Protein AF-A0A7X9PGC9-F1 (afdb_monomer_lite)

Radius of gyration: 24.66 Å; chains: 1; bounding box: 77×84×69 Å

Foldseek 3Di:
DPVVVVVVVVVVVVVVVVVVVVPPDPPQDFWDWPDKDFAFEAQTKIKTFTFSLADDPPQFFQDWFFCQVFDAPFADDPVPHWQWLVNDPRAAWGWHQPDGPFDRTWTKFKDAQPDPRRQRRWTKGWDDFAQKKKKKWKKAKEKDPDDPKKFWAKKWDQPPSDPDAALMWTDMPQAIWAHQRPDTDLDAPDDPPSHDDDPVLNRYVHIWMWMWMWGADVVQQWQATKIWIDGHLDIDIDGSHHSHHPPDDTTTTMMMHRSHMDPCPPPNRIMMMMIIGGITMHSFLWFKKKFQDFFPNPGHDIDTWTWNGDDRGMTMTTHRDSVPDAQHWIFMWTQHRVRRIDRGTDIDGHNDRPPDCPPDPDDDDDPDDD

Secondary structure (DSSP, 8-state):
--SHHHHHHHHHHHHHHHHHHHT----PPP-EEEEEES--STT-EEEEEEE-----SSSS-SEEE--TTS-TTSBPP-SSS--BTT-STT-S-EEESSS-SSSS-EEEEEEETT-TT-TT--BEEEEEEESEEEEEEEEEEEE---SS-EEEEEEEESSSS-SS-TT-EEEETTEEEEE-SS-EE---SSTTT---S-TGGGTBTS-EEEEEEEE--SSTT-TTEEEEEEETTEEEEEEEE-SS-TT----EEEEEEEEEEE--TT-TT-EEEEEEEEEEEESSS-EEEEESSSBGGG--SEEEEEEEEEETTEEEEE---TTSPTT-EEEEEEE-TT--B-SBPEEEETT-------SPPPPPP-----

Sequence (370 aa):
MKIQNINIKIFFCAIAFVMFFCLAEKSEAAPVISNVNGTIVDESSITISGSGFGIKTPAEPILWETFEDGTDGTYLATDPDWPSYLGSANTGGKYSSTSPHSGGLCIYNYVANDFTGTAFATNNYFFEESDQIYYSYMYRHEGTPVGPAVQKNGRINSTGNRYNGDGVVALSDSYVYYDDGDTSFFPSADEGTGRYFSEDNLGSSAWTRHQIYGKYSDPSGDANGFIQVSVGSEEKTFANIVTRAAGYSFRFNNVILGLMFSNLEGYPDTYHHIYIDDVYIDNTRARVEMCEGSLWSNRGACNPQIPSAWSDGSISATVNGSQFTDGSIVYAYVIDSSGVVNSSGFPIVFGNSGEEDTTPPASPSGLNIS

Structure (mmCIF, N/CA/C/O backbone):
data_AF-A0A7X9PGC9-F1
#
_entry.id   AF-A0A7X9PGC9-F1
#
loop_
_atom_site.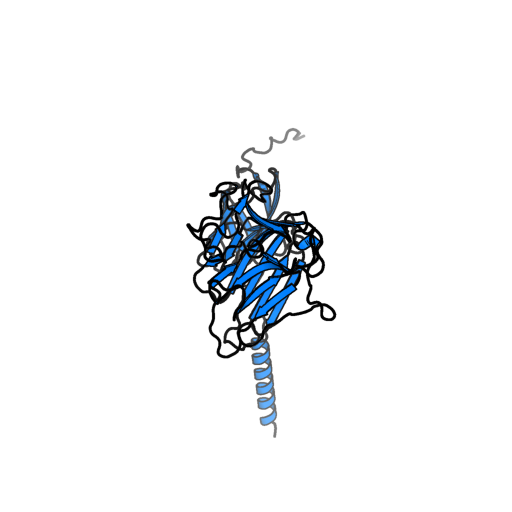group_PDB
_atom_site.id
_atom_site.type_symbol
_atom_site.label_atom_id
_atom_site.label_alt_id
_atom_site.label_comp_id
_atom_site.label_asym_id
_atom_site.label_entity_id
_atom_site.label_seq_id
_atom_site.pdbx_PDB_ins_code
_atom_site.Cartn_x
_atom_site.Cartn_y
_atom_site.Cartn_z
_atom_site.occupancy
_atom_site.B_iso_or_equiv
_atom_site.auth_seq_id
_atom_site.auth_comp_id
_atom_site.auth_asym_id
_atom_site.auth_atom_id
_atom_site.pdbx_PDB_model_num
ATOM 1 N N . MET A 1 1 ? -31.727 -60.647 1.354 1.00 50.59 1 MET A N 1
ATOM 2 C CA . MET A 1 1 ? -31.354 -59.574 0.401 1.00 50.59 1 MET A CA 1
ATOM 3 C C . MET A 1 1 ? -31.968 -58.208 0.783 1.00 50.59 1 MET A C 1
ATOM 5 O O . MET A 1 1 ? -32.529 -57.529 -0.060 1.00 50.59 1 MET A O 1
ATOM 9 N N . LYS A 1 2 ? -31.890 -57.783 2.058 1.00 48.81 2 LYS A N 1
ATOM 10 C CA . LYS A 1 2 ? -32.352 -56.444 2.511 1.00 48.81 2 LYS A CA 1
ATOM 11 C C . LYS A 1 2 ? -31.332 -55.688 3.382 1.00 48.81 2 LYS A C 1
ATOM 13 O O . LYS A 1 2 ? -31.462 -54.484 3.537 1.00 48.81 2 LYS A O 1
ATOM 18 N N . ILE A 1 3 ? -30.301 -56.369 3.893 1.00 48.06 3 ILE A N 1
ATOM 19 C CA . ILE A 1 3 ? -29.324 -55.801 4.841 1.00 48.06 3 ILE A CA 1
ATOM 20 C C . ILE A 1 3 ? -28.183 -55.046 4.119 1.00 48.06 3 ILE A C 1
ATOM 22 O O . ILE A 1 3 ? -27.700 -54.041 4.625 1.00 48.06 3 ILE A O 1
ATOM 26 N N . GLN A 1 4 ? -27.813 -55.435 2.890 1.00 48.62 4 GLN A N 1
ATOM 27 C CA . GLN A 1 4 ? -26.746 -54.763 2.121 1.00 48.62 4 GLN A CA 1
ATOM 28 C C . GLN A 1 4 ? -27.109 -53.346 1.633 1.00 48.62 4 GLN A C 1
ATOM 30 O O . GLN A 1 4 ? -26.236 -52.486 1.569 1.00 48.62 4 GLN A O 1
ATOM 35 N N . ASN A 1 5 ? -28.387 -53.065 1.349 1.00 51.50 5 ASN A N 1
ATOM 36 C CA . ASN A 1 5 ? -28.809 -51.765 0.802 1.00 51.50 5 ASN A CA 1
ATOM 37 C C . ASN A 1 5 ? -28.861 -50.634 1.844 1.00 51.50 5 ASN A C 1
ATOM 39 O O . ASN A 1 5 ? -28.864 -49.465 1.464 1.00 51.50 5 ASN A O 1
ATOM 43 N N . ILE A 1 6 ? -28.908 -50.956 3.141 1.00 52.59 6 ILE A N 1
ATOM 44 C CA . ILE A 1 6 ? -28.897 -49.954 4.220 1.00 52.59 6 ILE A CA 1
ATOM 45 C C . ILE A 1 6 ? -27.469 -49.431 4.446 1.00 52.59 6 ILE A C 1
ATOM 47 O O . ILE A 1 6 ? -27.271 -48.223 4.537 1.00 52.59 6 ILE A O 1
ATOM 51 N N . ASN A 1 7 ? -26.465 -50.313 4.412 1.00 52.12 7 ASN A N 1
ATOM 52 C CA . ASN A 1 7 ? -25.063 -49.939 4.629 1.00 52.12 7 ASN A CA 1
ATOM 53 C C . ASN A 1 7 ? -24.492 -49.058 3.506 1.00 52.12 7 ASN A C 1
ATOM 55 O O . ASN A 1 7 ? -23.725 -48.143 3.784 1.00 52.12 7 ASN A O 1
ATOM 59 N N . ILE A 1 8 ? -24.914 -49.265 2.254 1.00 54.34 8 ILE A N 1
ATOM 60 C CA . ILE A 1 8 ? -24.486 -48.432 1.115 1.00 54.34 8 ILE A CA 1
ATOM 61 C C . ILE A 1 8 ? -25.072 -47.014 1.210 1.00 54.34 8 ILE A C 1
ATOM 63 O O . ILE A 1 8 ? -24.380 -46.044 0.917 1.00 54.34 8 ILE A O 1
ATOM 67 N N . LYS A 1 9 ? -26.320 -46.865 1.677 1.00 48.12 9 LYS A N 1
ATOM 68 C CA . LYS A 1 9 ? -26.946 -45.544 1.864 1.00 48.12 9 LYS A CA 1
ATOM 69 C C . LYS A 1 9 ? -26.317 -44.756 3.016 1.00 48.12 9 LYS A C 1
ATOM 71 O O . LYS A 1 9 ? -26.104 -43.560 2.872 1.00 48.12 9 LYS A O 1
ATOM 76 N N . ILE A 1 10 ? -25.970 -45.425 4.118 1.00 55.94 10 ILE A N 1
ATOM 77 C CA . ILE A 1 10 ? -25.263 -44.801 5.250 1.00 55.94 10 ILE A CA 1
ATOM 78 C C . ILE A 1 10 ? -23.841 -44.385 4.836 1.00 55.94 10 ILE A C 1
ATOM 80 O O . ILE A 1 10 ? -23.404 -43.294 5.187 1.00 55.94 10 ILE A O 1
ATOM 84 N N . PHE A 1 11 ? -23.152 -45.196 4.025 1.00 53.94 11 PHE A N 1
ATOM 85 C CA . PHE A 1 11 ? -21.820 -44.881 3.496 1.00 53.94 11 PHE A CA 1
ATOM 86 C C . PHE A 1 11 ? -21.827 -43.680 2.532 1.00 53.94 11 PHE A C 1
ATOM 88 O O . PHE A 1 11 ? -20.992 -42.788 2.660 1.00 53.94 11 PHE A O 1
ATOM 95 N N . PHE A 1 12 ? -22.810 -43.588 1.626 1.00 54.66 12 PHE A N 1
ATOM 96 C CA . PHE A 1 12 ? -22.970 -42.420 0.746 1.00 54.66 12 PHE A CA 1
ATOM 97 C C . PHE A 1 12 ? -23.382 -41.149 1.505 1.00 54.66 12 PHE A C 1
ATOM 99 O O . PHE A 1 12 ? -22.875 -40.074 1.194 1.00 54.66 12 PHE A O 1
ATOM 106 N N . CYS A 1 13 ? -24.243 -41.250 2.526 1.00 52.44 13 CYS A N 1
ATOM 107 C CA . CYS A 1 13 ? -24.564 -40.111 3.392 1.00 52.44 13 CYS A CA 1
ATOM 108 C C . CYS A 1 13 ? -23.349 -39.641 4.205 1.00 52.44 13 CYS A C 1
ATOM 110 O O . CYS A 1 13 ? -23.170 -38.438 4.353 1.00 52.44 13 CYS A O 1
ATOM 112 N N . ALA A 1 14 ? -22.495 -40.551 4.684 1.00 55.47 14 ALA A N 1
ATOM 113 C CA . ALA A 1 14 ? -21.272 -40.195 5.404 1.00 55.47 14 ALA A CA 1
ATOM 114 C C . ALA A 1 14 ? -20.244 -39.493 4.498 1.00 55.47 14 ALA A C 1
ATOM 116 O O . ALA A 1 14 ? -19.661 -38.495 4.905 1.00 55.47 14 ALA A O 1
ATOM 117 N N . ILE A 1 15 ? -20.071 -39.949 3.252 1.00 59.25 15 ILE A N 1
ATOM 118 C CA . ILE A 1 15 ? -19.189 -39.296 2.269 1.00 59.25 15 ILE A CA 1
ATOM 119 C C . ILE A 1 15 ? -19.726 -37.918 1.861 1.00 59.25 15 ILE A C 1
ATOM 121 O O . ILE A 1 15 ? -18.953 -36.969 1.767 1.00 59.25 15 ILE A O 1
ATOM 125 N N . ALA A 1 16 ? -21.041 -37.781 1.672 1.00 54.66 16 ALA A N 1
ATOM 126 C CA . ALA A 1 16 ? -21.660 -36.487 1.398 1.00 54.66 16 ALA A CA 1
ATOM 127 C C . ALA A 1 16 ? -21.513 -35.517 2.584 1.00 54.66 16 ALA A C 1
ATOM 129 O O . ALA A 1 16 ? -21.263 -34.341 2.365 1.00 54.66 16 ALA A O 1
ATOM 130 N N . PHE A 1 17 ? -21.598 -36.000 3.829 1.00 53.47 17 PHE A N 1
ATOM 131 C CA . PHE A 1 17 ? -21.421 -35.178 5.033 1.00 53.47 17 PHE A CA 1
ATOM 132 C C . PHE A 1 17 ? -19.956 -34.759 5.250 1.00 53.47 17 PHE A C 1
ATOM 134 O O . PHE A 1 17 ? -19.697 -33.621 5.626 1.00 53.47 17 PHE A O 1
ATOM 141 N N . VAL A 1 18 ? -18.992 -35.640 4.950 1.00 54.84 18 VAL A N 1
ATOM 142 C CA . VAL A 1 18 ? -17.553 -35.318 4.986 1.00 54.84 18 VAL A CA 1
ATOM 143 C C . VAL A 1 18 ? -17.178 -34.341 3.866 1.00 54.84 18 VAL A C 1
ATOM 145 O O . VAL A 1 18 ? -16.480 -33.372 4.134 1.00 54.84 18 VAL A O 1
ATOM 148 N N . MET A 1 19 ? -17.701 -34.508 2.644 1.00 51.12 19 MET A N 1
ATOM 149 C CA . MET A 1 19 ? -17.497 -33.524 1.569 1.00 51.12 19 MET A CA 1
ATOM 150 C C . MET A 1 19 ? -18.175 -32.176 1.858 1.00 51.12 19 MET A C 1
ATOM 152 O O . MET A 1 19 ? -17.626 -31.143 1.496 1.00 51.12 19 MET A O 1
ATOM 156 N N . PHE A 1 20 ? -19.320 -32.161 2.551 1.00 47.12 20 PHE A N 1
ATOM 157 C CA . PHE A 1 20 ? -19.988 -30.920 2.961 1.00 47.12 20 PHE A CA 1
ATOM 158 C C . PHE A 1 20 ? -19.216 -30.175 4.064 1.00 47.12 20 PHE A C 1
ATOM 160 O O . PHE A 1 20 ? -19.190 -28.950 4.066 1.00 47.12 20 PHE A O 1
ATOM 167 N N . PHE A 1 21 ? -18.527 -30.893 4.961 1.00 49.16 21 PHE A N 1
ATOM 168 C CA . PHE A 1 21 ? -17.610 -30.287 5.938 1.00 49.16 21 PHE A CA 1
ATOM 169 C C . PHE A 1 21 ? -16.278 -29.835 5.321 1.00 49.16 21 PHE A C 1
ATOM 171 O O . PHE A 1 21 ? -15.696 -28.866 5.797 1.00 49.16 21 PHE A O 1
ATOM 178 N N . CYS A 1 22 ? -15.808 -30.480 4.249 1.00 47.03 22 CYS A N 1
ATOM 179 C CA . CYS A 1 22 ? -14.613 -30.053 3.510 1.00 47.03 22 CYS A CA 1
ATOM 180 C C . CYS A 1 22 ? -14.853 -28.859 2.565 1.00 47.03 22 CYS A C 1
ATOM 182 O O . CYS A 1 22 ? -13.886 -28.314 2.044 1.00 47.03 22 CYS A O 1
ATOM 184 N N . LEU A 1 23 ? -16.110 -28.451 2.354 1.00 47.56 23 LEU A N 1
ATOM 185 C CA . LEU A 1 23 ? -16.504 -27.281 1.554 1.00 47.56 23 LEU A CA 1
ATOM 186 C C . LEU A 1 23 ? -17.121 -26.158 2.401 1.00 47.56 23 LEU A C 1
ATOM 188 O O . LEU A 1 23 ? -17.651 -25.194 1.852 1.00 47.56 23 LEU A O 1
ATOM 192 N N . ALA A 1 24 ? -17.074 -26.270 3.731 1.00 42.88 24 ALA A N 1
ATOM 193 C CA . ALA A 1 24 ? -17.425 -25.161 4.600 1.00 42.88 24 ALA A CA 1
ATOM 194 C C . ALA A 1 24 ? -16.318 -24.106 4.493 1.00 42.88 24 ALA A C 1
ATOM 196 O O . ALA A 1 24 ? -15.310 -24.170 5.199 1.00 42.88 24 ALA A O 1
ATOM 197 N N . GLU A 1 25 ? -16.497 -23.143 3.589 1.00 48.97 25 GLU A N 1
ATOM 198 C CA . GLU A 1 25 ? -15.793 -21.870 3.682 1.00 48.97 25 GLU A CA 1
ATOM 199 C C . GLU A 1 25 ? -15.992 -21.359 5.111 1.00 48.97 25 GLU A C 1
ATOM 201 O O . GLU A 1 25 ? -17.123 -21.267 5.603 1.00 48.97 25 GLU A O 1
ATOM 206 N N . LYS A 1 26 ? -14.892 -21.107 5.825 1.00 51.09 26 LYS A N 1
ATOM 207 C CA . LYS A 1 26 ? -14.962 -20.438 7.119 1.00 51.09 26 LYS A CA 1
ATOM 208 C C . LYS A 1 26 ? -15.585 -19.062 6.885 1.00 51.09 26 LYS A C 1
ATOM 210 O O . LYS A 1 26 ? -14.896 -18.128 6.497 1.00 51.09 26 LYS A O 1
ATOM 215 N N . SER A 1 27 ? -16.885 -18.936 7.130 1.00 51.66 27 SER A N 1
ATOM 216 C CA . SER A 1 27 ? -17.512 -17.636 7.329 1.00 51.66 27 SER A CA 1
ATOM 217 C C . SER A 1 27 ? -17.082 -17.156 8.711 1.00 51.66 27 SER A C 1
ATOM 219 O O . SER A 1 27 ? -17.794 -17.365 9.693 1.00 51.66 27 SER A O 1
ATOM 221 N N . GLU A 1 28 ? -15.882 -16.586 8.814 1.00 67.19 28 GLU A N 1
ATOM 222 C CA . GLU A 1 28 ? -15.510 -15.847 10.018 1.00 67.19 28 GLU A CA 1
ATOM 223 C C . GLU A 1 28 ? -16.438 -14.625 10.108 1.00 67.19 28 GLU A C 1
ATOM 225 O O . GLU A 1 28 ? -16.768 -13.992 9.101 1.00 67.19 28 GLU A O 1
ATOM 230 N N . ALA A 1 29 ? -17.002 -14.386 11.294 1.00 82.88 29 ALA A N 1
ATOM 231 C CA . ALA A 1 29 ? -17.891 -13.251 11.493 1.00 82.88 29 ALA A CA 1
ATOM 232 C C . ALA A 1 29 ? -17.081 -11.969 11.299 1.00 82.88 29 ALA A C 1
ATOM 234 O O . ALA A 1 29 ? -15.961 -11.881 11.795 1.00 82.88 29 ALA A O 1
ATOM 235 N N . ALA A 1 30 ? -17.649 -10.986 10.599 1.00 93.62 30 ALA A N 1
ATOM 236 C CA . ALA A 1 30 ? -16.961 -9.720 10.414 1.00 93.62 30 ALA A CA 1
ATOM 237 C C . ALA A 1 30 ? -16.626 -9.077 11.773 1.00 93.62 30 ALA A C 1
ATOM 239 O O . ALA A 1 30 ? -17.441 -9.187 12.699 1.00 93.62 30 ALA A O 1
ATOM 240 N N . PRO A 1 31 ? -15.475 -8.387 11.883 1.00 97.69 31 PRO A N 1
ATOM 241 C CA . PRO A 1 31 ? -15.141 -7.572 13.043 1.00 97.69 31 PRO A CA 1
ATOM 242 C C . PRO A 1 31 ? -16.322 -6.701 13.495 1.00 97.69 31 PRO A C 1
ATOM 244 O O . PRO A 1 31 ? -17.094 -6.204 12.673 1.00 97.69 31 PRO A O 1
ATOM 247 N N . VAL A 1 32 ? -16.471 -6.485 14.801 1.00 98.00 32 VAL A N 1
ATOM 248 C CA . VAL A 1 32 ? -17.484 -5.576 15.362 1.00 98.00 32 VAL A CA 1
ATOM 249 C C . VAL A 1 32 ? -16.818 -4.647 16.358 1.00 98.00 32 VAL A C 1
ATOM 251 O O . VAL A 1 32 ? -16.279 -5.110 17.358 1.00 98.00 32 VAL A O 1
ATOM 254 N N . ILE A 1 33 ? -16.894 -3.341 16.108 1.00 98.50 33 ILE A N 1
ATOM 255 C CA . ILE A 1 33 ? -16.425 -2.308 17.036 1.00 98.50 33 ILE A CA 1
ATOM 256 C C . ILE A 1 33 ? -17.580 -1.937 17.968 1.00 98.50 33 ILE A C 1
ATOM 258 O O . ILE A 1 33 ? -18.655 -1.551 17.509 1.00 98.50 33 ILE A O 1
ATOM 262 N N . SER A 1 34 ? -17.363 -2.055 19.276 1.00 98.00 34 SER A N 1
ATOM 263 C CA . SER A 1 34 ? -18.332 -1.669 20.305 1.00 98.00 34 SER A CA 1
ATOM 264 C C . SER A 1 34 ? -18.029 -0.306 20.921 1.00 98.00 34 SER A C 1
ATOM 266 O O . SER A 1 34 ? -18.954 0.364 21.375 1.00 98.00 34 SER A O 1
ATOM 268 N N . ASN A 1 35 ? -16.759 0.109 20.937 1.00 97.19 35 ASN A N 1
ATOM 269 C CA . ASN A 1 35 ? -16.348 1.407 21.458 1.00 97.19 35 ASN A CA 1
ATOM 270 C C . ASN A 1 35 ? -14.998 1.855 20.881 1.00 97.19 35 ASN A C 1
ATOM 272 O O . ASN A 1 35 ? -14.128 1.019 20.625 1.00 97.19 35 ASN A O 1
ATOM 276 N N . VAL A 1 36 ? -14.798 3.169 20.782 1.00 96.81 36 VAL A N 1
ATOM 277 C CA . VAL A 1 36 ? -13.487 3.795 20.575 1.00 96.81 36 VAL A CA 1
ATOM 278 C C . VAL A 1 36 ? -13.280 4.825 21.678 1.00 96.81 36 VAL A C 1
ATOM 280 O O . VAL A 1 36 ? -14.058 5.764 21.807 1.00 96.81 36 VAL A O 1
ATOM 283 N N . ASN A 1 37 ? -12.257 4.611 22.502 1.00 95.25 37 ASN A N 1
ATOM 284 C CA . ASN A 1 37 ? -11.938 5.434 23.662 1.00 95.25 37 ASN A CA 1
ATOM 285 C C . ASN A 1 37 ? -10.606 6.168 23.470 1.00 95.25 37 ASN A C 1
ATOM 287 O O . ASN A 1 37 ? -9.666 5.604 22.908 1.00 95.25 37 ASN A O 1
ATOM 291 N N . GLY A 1 38 ? -10.511 7.381 24.007 1.00 91.44 38 GLY A N 1
ATOM 292 C CA . GLY A 1 38 ? -9.374 8.286 23.848 1.00 91.44 38 GLY A CA 1
ATOM 293 C C . GLY A 1 38 ? -9.793 9.615 23.224 1.00 91.44 38 GLY A C 1
ATOM 294 O O . GLY A 1 38 ? -10.908 9.764 22.728 1.00 91.44 38 GLY A O 1
ATOM 295 N N . THR A 1 39 ? -8.893 10.593 23.265 1.00 90.00 39 THR A N 1
ATOM 296 C CA . THR A 1 39 ? -9.035 11.820 22.470 1.00 90.00 39 THR A CA 1
ATOM 297 C C . THR A 1 39 ? -8.711 11.477 21.028 1.00 90.00 39 THR A C 1
ATOM 299 O O . THR A 1 39 ? -7.678 10.867 20.800 1.00 90.00 39 THR A O 1
ATOM 302 N N . ILE A 1 40 ? -9.568 11.842 20.076 1.00 91.94 40 ILE A N 1
ATOM 303 C CA . ILE A 1 40 ? -9.392 11.465 18.667 1.00 91.94 40 ILE A CA 1
ATOM 304 C C . ILE A 1 40 ? -8.848 12.665 17.898 1.00 91.94 40 ILE A C 1
ATOM 306 O O . ILE A 1 40 ? -9.597 13.410 17.270 1.00 91.94 40 ILE A O 1
ATOM 310 N N . VAL A 1 41 ? -7.540 12.864 18.000 1.00 92.69 41 VAL A N 1
ATOM 311 C CA . VAL A 1 41 ? -6.769 13.870 17.249 1.00 92.69 41 VAL A CA 1
ATOM 312 C C . VAL A 1 41 ? -5.528 13.213 16.667 1.00 92.69 41 VAL A C 1
ATOM 314 O O . VAL A 1 41 ? -5.163 12.118 17.091 1.00 92.69 41 VAL A O 1
ATOM 317 N N . ASP A 1 42 ? -4.872 13.862 15.717 1.00 92.94 42 ASP A N 1
ATOM 318 C CA . ASP A 1 42 ? -3.636 13.337 15.139 1.00 92.94 42 ASP A CA 1
ATOM 319 C C . ASP A 1 42 ? -2.588 13.005 16.221 1.00 92.94 42 ASP A C 1
ATOM 321 O O . ASP A 1 42 ? -2.512 13.678 17.253 1.00 92.94 42 ASP A O 1
ATOM 325 N N . GLU A 1 43 ? -1.853 11.909 16.026 1.00 93.31 43 GLU A N 1
ATOM 326 C CA . GLU A 1 43 ? -0.819 11.365 16.926 1.00 93.31 43 GLU A CA 1
ATOM 327 C C . GLU A 1 43 ? -1.285 10.913 18.326 1.00 93.31 43 GLU A C 1
ATOM 329 O O . GLU A 1 43 ? -0.495 10.408 19.131 1.00 93.31 43 GLU A O 1
ATOM 334 N N . SER A 1 44 ? -2.572 11.038 18.649 1.00 94.38 44 SER A N 1
ATOM 335 C CA . SER A 1 44 ? -3.108 10.574 19.931 1.00 94.38 44 SER A CA 1
ATOM 336 C C . SER A 1 44 ? -3.201 9.048 20.014 1.00 94.38 44 SER A C 1
ATOM 338 O O . SER A 1 44 ? -3.357 8.353 19.012 1.00 94.38 44 SER A O 1
ATOM 340 N N . SER A 1 45 ? -3.142 8.505 21.233 1.00 96.19 45 SER A N 1
ATOM 341 C CA . SER A 1 45 ? -3.368 7.077 21.466 1.00 96.19 45 SER A CA 1
ATOM 342 C C . SER A 1 45 ? -4.834 6.797 21.787 1.00 96.19 45 SER A C 1
ATOM 344 O O . SER A 1 45 ? -5.422 7.427 22.671 1.00 96.19 45 SER A O 1
ATOM 346 N N . ILE A 1 46 ? -5.399 5.808 21.099 1.00 97.19 46 ILE A N 1
ATOM 347 C CA . ILE A 1 46 ? -6.787 5.373 21.242 1.00 97.19 46 ILE A CA 1
ATOM 348 C C . ILE A 1 46 ? -6.868 3.879 21.543 1.00 97.19 46 ILE A C 1
ATOM 350 O O . ILE A 1 46 ? -5.960 3.101 21.244 1.00 97.19 46 ILE A O 1
ATOM 354 N N . THR A 1 47 ? -7.987 3.463 22.132 1.00 98.38 47 THR A N 1
ATOM 355 C CA . THR A 1 47 ? -8.333 2.055 22.345 1.00 98.38 47 THR A CA 1
ATOM 356 C C . THR A 1 47 ? -9.654 1.734 21.667 1.00 98.38 47 THR A C 1
ATOM 358 O O . THR A 1 47 ? -10.686 2.321 21.982 1.00 98.38 47 THR A O 1
ATOM 361 N N . ILE A 1 48 ? -9.628 0.760 20.768 1.00 98.56 48 ILE A N 1
ATOM 362 C CA . ILE A 1 48 ? -10.786 0.242 20.045 1.00 98.56 48 ILE A CA 1
ATOM 363 C C . ILE A 1 48 ? -11.166 -1.086 20.694 1.00 98.56 48 ILE A C 1
ATOM 365 O O . ILE A 1 48 ? -10.353 -2.005 20.750 1.00 98.56 48 ILE A O 1
ATOM 369 N N . SER A 1 49 ? -12.387 -1.187 21.211 1.00 98.62 49 SER A N 1
ATOM 370 C CA . SER A 1 49 ? -12.925 -2.404 21.833 1.00 98.62 49 SER A CA 1
ATOM 371 C C . SER A 1 49 ? -13.981 -3.047 20.943 1.00 98.62 49 SER A C 1
ATOM 373 O O . SER A 1 49 ? -14.710 -2.352 20.231 1.00 98.62 49 SER A O 1
ATOM 375 N N . GLY A 1 50 ? -14.083 -4.374 20.990 1.00 98.06 50 GLY A N 1
ATOM 376 C CA . GLY A 1 50 ? -15.004 -5.109 20.135 1.00 98.06 50 GLY A CA 1
ATOM 377 C C . GLY A 1 50 ? -14.842 -6.622 20.194 1.00 98.06 50 GLY A C 1
ATOM 378 O O . GLY A 1 50 ? -14.547 -7.182 21.249 1.00 98.06 50 GLY A O 1
ATOM 379 N N . SER A 1 51 ? -15.085 -7.281 19.065 1.00 97.69 51 SER A N 1
ATOM 380 C CA . SER A 1 51 ? -14.950 -8.732 18.899 1.00 97.69 51 SER A CA 1
ATOM 381 C C . SER A 1 51 ? -14.647 -9.100 17.451 1.00 97.69 51 SER A C 1
ATOM 383 O O . SER A 1 51 ? -15.067 -8.379 16.541 1.00 97.69 51 SER A O 1
ATOM 385 N N . GLY A 1 52 ? -14.017 -10.256 17.235 1.00 96.38 52 GLY A N 1
ATOM 386 C CA . GLY A 1 52 ? -13.719 -10.757 15.893 1.00 96.38 52 GLY A CA 1
ATOM 387 C C . GLY A 1 52 ? -12.593 -9.987 15.208 1.00 96.38 52 GLY A C 1
ATOM 388 O O . GLY A 1 52 ? -12.516 -9.988 13.988 1.00 96.38 52 GLY A O 1
ATOM 389 N N . PHE A 1 53 ? -11.738 -9.295 15.968 1.00 97.69 53 PHE A N 1
ATOM 390 C CA . PHE A 1 53 ? -10.574 -8.595 15.416 1.00 97.69 53 PHE A CA 1
ATOM 391 C C . PHE A 1 53 ? -9.443 -9.562 15.043 1.00 97.69 53 PHE A C 1
ATOM 393 O O . PHE A 1 53 ? -8.486 -9.171 14.373 1.00 97.69 53 PHE A O 1
ATOM 400 N N . GLY A 1 54 ? -9.516 -10.814 15.508 1.00 96.12 54 GLY A N 1
ATOM 401 C CA . GLY A 1 54 ? -8.446 -11.786 15.369 1.00 96.12 54 GLY A CA 1
ATOM 402 C C . GLY A 1 54 ? -7.203 -11.415 16.181 1.00 96.12 54 GLY A C 1
ATOM 403 O O . GLY A 1 54 ? -7.186 -10.481 16.982 1.00 96.12 54 GLY A O 1
ATOM 404 N N . ILE A 1 55 ? -6.128 -12.173 15.981 1.00 95.50 55 ILE A N 1
ATOM 405 C CA . ILE A 1 55 ? -4.838 -11.932 16.635 1.00 95.50 55 ILE A CA 1
ATOM 406 C C . ILE A 1 55 ? -3.837 -11.438 15.594 1.00 95.50 55 ILE A C 1
ATOM 408 O O . ILE A 1 55 ? -3.689 -12.047 14.534 1.00 95.50 55 ILE A O 1
ATOM 412 N N . LYS A 1 56 ? -3.117 -10.366 15.931 1.00 96.38 56 LYS A N 1
ATOM 413 C CA . LYS A 1 56 ? -2.006 -9.826 15.148 1.00 96.38 56 LYS A CA 1
ATOM 414 C C . LYS A 1 56 ? -0.763 -9.777 16.031 1.00 96.38 56 LYS A C 1
ATOM 416 O O . LYS A 1 56 ? -0.797 -9.239 17.136 1.00 96.38 56 LYS A O 1
ATOM 421 N N . THR A 1 57 ? 0.329 -10.389 15.586 1.00 94.31 57 THR A N 1
ATOM 422 C CA . THR A 1 57 ? 1.594 -10.408 16.332 1.00 94.31 57 THR A CA 1
ATOM 423 C C . THR A 1 57 ? 2.768 -10.405 15.349 1.00 94.31 57 THR A C 1
ATOM 425 O O . THR A 1 57 ? 2.878 -11.359 14.579 1.00 94.31 57 THR A O 1
ATOM 428 N N . PRO A 1 58 ? 3.648 -9.384 15.380 1.00 96.19 58 PRO A N 1
ATOM 429 C CA . PRO A 1 58 ? 3.565 -8.167 16.202 1.00 96.19 58 PRO A CA 1
ATOM 430 C C . PRO A 1 58 ? 2.341 -7.304 15.849 1.00 96.19 58 PRO A C 1
ATOM 432 O O . PRO A 1 58 ? 1.809 -7.397 14.745 1.00 96.19 58 PRO A O 1
ATOM 435 N N . ALA A 1 59 ? 1.859 -6.505 16.808 1.00 97.69 59 ALA A N 1
ATOM 436 C CA . ALA A 1 59 ? 0.739 -5.590 16.573 1.00 97.69 59 ALA A CA 1
ATOM 437 C C . ALA A 1 59 ? 1.141 -4.445 15.633 1.00 97.69 59 ALA A C 1
ATOM 439 O O . ALA A 1 59 ? 0.389 -4.120 14.716 1.00 97.69 59 ALA A O 1
ATOM 440 N N . GLU A 1 60 ? 2.346 -3.913 15.824 1.00 97.94 60 GLU A N 1
ATOM 441 C CA . GLU A 1 60 ? 2.944 -2.873 14.986 1.00 97.94 60 GLU A CA 1
ATOM 442 C C . GLU A 1 60 ? 3.068 -3.325 13.523 1.00 97.94 60 GLU A C 1
ATOM 444 O O . GLU A 1 60 ? 3.244 -4.526 13.264 1.00 97.94 60 GLU A O 1
ATOM 449 N N . PRO A 1 61 ? 2.931 -2.397 12.558 1.00 98.00 61 PRO A N 1
ATOM 450 C CA . PRO A 1 61 ? 3.300 -2.680 11.180 1.00 98.00 61 PRO A CA 1
ATOM 451 C C . PRO A 1 61 ? 4.806 -2.934 11.081 1.00 98.00 61 PRO A C 1
ATOM 453 O O . PRO A 1 61 ? 5.577 -2.538 11.953 1.00 98.00 61 PRO A O 1
ATOM 456 N N . ILE A 1 62 ? 5.234 -3.561 9.987 1.00 97.75 62 ILE A N 1
ATOM 457 C CA . ILE A 1 62 ? 6.661 -3.654 9.652 1.00 97.75 62 ILE A CA 1
ATOM 458 C C . ILE A 1 62 ? 7.236 -2.248 9.466 1.00 97.75 62 ILE A C 1
ATOM 460 O O . ILE A 1 62 ? 8.338 -1.973 9.927 1.00 97.75 62 ILE A O 1
ATOM 464 N N . LEU A 1 63 ? 6.480 -1.370 8.802 1.00 97.44 63 LEU A N 1
ATOM 465 C CA . LEU A 1 63 ? 6.867 0.016 8.580 1.00 97.44 63 LEU A CA 1
ATOM 466 C C . LEU A 1 63 ? 5.645 0.931 8.589 1.00 97.44 63 LEU A C 1
ATOM 468 O O . LEU A 1 63 ? 4.630 0.625 7.957 1.00 97.44 63 LEU A O 1
ATOM 472 N N . TRP A 1 64 ? 5.796 2.072 9.251 1.00 96.56 64 TRP A N 1
ATOM 473 C CA . TRP A 1 64 ? 5.012 3.279 9.029 1.00 96.56 64 TRP A CA 1
ATOM 474 C C . TRP A 1 64 ? 5.991 4.429 8.797 1.00 96.56 64 TRP A C 1
ATOM 476 O O . TRP A 1 64 ? 6.821 4.698 9.660 1.00 96.56 64 TRP A O 1
ATOM 486 N N . GLU A 1 65 ? 5.922 5.053 7.627 1.00 95.50 65 GLU A N 1
ATOM 487 C CA . GLU A 1 65 ? 6.881 6.057 7.171 1.00 95.50 65 GLU A CA 1
ATOM 488 C C . GLU A 1 65 ? 6.141 7.250 6.561 1.00 95.50 65 GLU A C 1
ATOM 490 O O . GLU A 1 65 ? 5.392 7.092 5.595 1.00 95.50 65 GLU A O 1
ATOM 495 N N . THR A 1 66 ? 6.379 8.429 7.133 1.00 94.31 66 THR A N 1
ATOM 496 C CA . THR A 1 66 ? 5.793 9.715 6.719 1.00 94.31 66 THR A CA 1
ATOM 497 C C . THR A 1 66 ? 6.826 10.648 6.095 1.00 94.31 66 THR A C 1
ATOM 499 O O . THR A 1 66 ? 6.481 11.725 5.640 1.00 94.31 66 THR A O 1
ATOM 502 N N . PHE A 1 67 ? 8.111 10.274 6.094 1.00 95.06 67 PHE A N 1
ATOM 503 C CA . PHE A 1 67 ? 9.224 11.049 5.538 1.00 95.06 67 PHE A CA 1
ATOM 504 C C . PHE A 1 67 ? 9.496 12.406 6.208 1.00 95.06 67 PHE A C 1
ATOM 506 O O . PHE A 1 67 ? 10.332 13.180 5.730 1.00 95.06 67 PHE A O 1
ATOM 513 N N . GLU A 1 68 ? 8.847 12.685 7.338 1.00 93.94 68 GLU A N 1
ATOM 514 C CA . GLU A 1 68 ? 8.946 13.956 8.067 1.00 93.94 68 GLU A CA 1
ATOM 515 C C . GLU A 1 68 ? 10.296 14.164 8.774 1.00 93.94 68 GLU A C 1
ATOM 517 O O . GLU A 1 68 ? 10.616 15.271 9.210 1.00 93.94 68 GLU A O 1
ATOM 522 N N . ASP A 1 69 ? 11.118 13.121 8.876 1.00 91.81 69 ASP A N 1
ATOM 523 C CA . ASP A 1 69 ? 12.462 13.170 9.459 1.00 91.81 69 ASP A CA 1
ATOM 524 C C . ASP A 1 69 ? 13.549 13.651 8.475 1.00 91.81 69 ASP A C 1
ATOM 526 O O . ASP A 1 69 ? 14.714 13.829 8.849 1.00 91.81 69 ASP A O 1
ATOM 530 N N . GLY A 1 70 ? 13.166 13.876 7.216 1.00 93.25 70 GLY A N 1
ATOM 531 C CA . GLY A 1 70 ? 14.062 14.220 6.127 1.00 93.25 70 GLY A CA 1
ATOM 532 C C . GLY A 1 70 ? 14.495 15.682 6.054 1.00 93.25 70 GLY A C 1
ATOM 533 O O . GLY A 1 70 ? 14.320 16.513 6.944 1.00 93.25 70 GLY A O 1
ATOM 534 N N . THR A 1 71 ? 15.107 16.031 4.925 1.00 95.38 71 THR A N 1
ATOM 535 C CA . THR A 1 71 ? 15.431 17.422 4.580 1.00 95.38 71 THR A CA 1
ATOM 536 C C . THR A 1 71 ? 15.146 17.644 3.107 1.00 95.38 71 THR A C 1
ATOM 538 O O . THR A 1 71 ? 15.691 16.941 2.262 1.00 95.38 71 THR A O 1
ATOM 541 N N . ASP A 1 72 ? 14.324 18.644 2.794 1.00 97.62 72 ASP A N 1
ATOM 542 C CA . ASP A 1 72 ? 13.932 18.975 1.423 1.00 97.62 72 ASP A CA 1
ATOM 543 C C . ASP A 1 72 ? 15.128 19.019 0.449 1.00 97.62 72 ASP A C 1
ATOM 545 O O . ASP A 1 72 ? 16.174 19.619 0.717 1.00 97.62 72 ASP A O 1
ATOM 549 N N . GLY A 1 73 ? 14.974 18.348 -0.693 1.00 95.81 73 GLY A N 1
ATOM 550 C CA . GLY A 1 73 ? 15.957 18.293 -1.772 1.00 95.81 73 GLY A CA 1
ATOM 551 C C . GLY A 1 73 ? 17.103 17.292 -1.583 1.00 95.81 73 GLY A C 1
ATOM 552 O O . GLY A 1 73 ? 17.862 17.071 -2.537 1.00 95.81 73 GLY A O 1
ATOM 553 N N . THR A 1 74 ? 17.246 16.662 -0.413 1.00 95.06 74 THR A N 1
ATOM 554 C CA . THR A 1 74 ? 18.241 15.600 -0.198 1.00 95.06 74 THR A CA 1
ATOM 555 C C . THR A 1 74 ? 17.723 14.251 -0.700 1.00 95.06 74 THR A C 1
ATOM 557 O O . THR A 1 74 ? 16.521 14.041 -0.845 1.00 95.06 74 THR A O 1
ATOM 560 N N . TYR A 1 75 ? 18.637 13.333 -1.026 1.00 94.38 75 TYR A N 1
ATOM 561 C CA . TYR A 1 75 ? 18.253 11.958 -1.352 1.00 94.38 75 TYR A CA 1
ATOM 562 C C . TYR A 1 75 ? 17.716 11.255 -0.110 1.00 94.38 75 TYR A C 1
ATOM 564 O O . TYR A 1 75 ? 18.230 11.483 0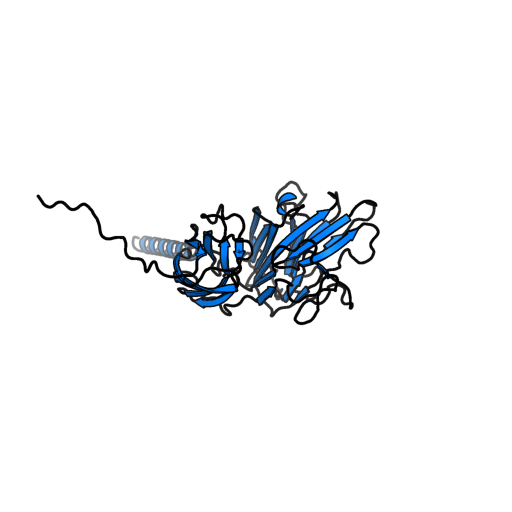.985 1.00 94.38 75 TYR A O 1
ATOM 572 N N . LEU A 1 76 ? 16.726 10.386 -0.312 1.00 93.38 76 LEU A N 1
ATOM 573 C CA . LEU A 1 76 ? 16.149 9.563 0.742 1.00 93.38 76 LEU A CA 1
ATOM 574 C C . LEU A 1 76 ? 17.260 8.811 1.489 1.00 93.38 76 LEU A C 1
ATOM 576 O O . LEU A 1 76 ? 18.105 8.155 0.865 1.00 93.38 76 LEU A O 1
ATOM 580 N N . ALA A 1 77 ? 17.298 8.988 2.809 1.00 83.06 77 ALA A N 1
ATOM 581 C CA . ALA A 1 77 ? 18.376 8.496 3.648 1.00 83.06 77 ALA A CA 1
ATOM 582 C C . ALA A 1 77 ? 18.328 6.970 3.739 1.00 83.06 77 ALA A C 1
ATOM 584 O O . ALA A 1 77 ? 17.271 6.375 3.888 1.00 83.06 77 ALA A O 1
ATOM 585 N N . THR A 1 78 ? 19.489 6.317 3.670 1.00 78.56 78 THR A N 1
ATOM 586 C CA . THR A 1 78 ? 19.561 4.858 3.834 1.00 78.56 78 THR A CA 1
ATOM 587 C C . THR A 1 78 ? 19.470 4.412 5.290 1.00 78.56 78 THR A C 1
ATOM 589 O O . THR A 1 78 ? 19.439 3.213 5.518 1.00 78.56 78 THR A O 1
ATOM 592 N N . ASP A 1 79 ? 19.512 5.355 6.232 1.00 63.00 79 ASP A N 1
ATOM 593 C CA . ASP A 1 79 ? 19.409 5.156 7.677 1.00 63.00 79 ASP A CA 1
ATOM 594 C C . ASP A 1 79 ? 18.084 5.799 8.140 1.00 63.00 79 ASP A C 1
ATOM 596 O O . ASP A 1 79 ? 17.912 6.992 7.879 1.00 63.00 79 ASP A O 1
ATOM 600 N N . PRO A 1 80 ? 17.154 5.051 8.761 1.00 60.97 80 PRO A N 1
ATOM 601 C CA . PRO A 1 80 ? 17.301 3.636 9.089 1.00 60.97 80 PRO A CA 1
ATOM 602 C C . PRO A 1 80 ? 17.226 2.697 7.879 1.00 60.97 80 PRO A C 1
ATOM 604 O O . PRO A 1 80 ? 18.010 1.758 7.843 1.00 60.97 80 PRO A O 1
ATOM 607 N N . ASP A 1 81 ? 16.377 2.938 6.871 1.00 81.94 81 ASP A N 1
ATOM 608 C CA . ASP A 1 81 ? 16.065 1.872 5.903 1.00 81.94 81 ASP A CA 1
ATOM 609 C C . ASP A 1 81 ? 15.517 2.365 4.550 1.00 81.94 81 ASP A C 1
ATOM 611 O O . ASP A 1 81 ? 14.338 2.211 4.273 1.00 81.94 81 ASP A O 1
ATOM 615 N N . TRP A 1 82 ? 16.348 2.880 3.637 1.00 93.25 82 TRP A N 1
ATOM 616 C CA . TRP A 1 82 ? 15.915 3.109 2.237 1.00 93.25 82 TRP A CA 1
ATOM 617 C C . TRP A 1 82 ? 17.061 3.054 1.209 1.00 93.25 82 TRP A C 1
ATOM 619 O O . TRP A 1 82 ? 17.335 4.040 0.514 1.00 93.25 82 TRP A O 1
ATOM 629 N N . PRO A 1 83 ? 17.782 1.928 1.051 1.00 92.44 83 PRO A N 1
ATOM 630 C CA . PRO A 1 83 ? 18.822 1.808 0.031 1.00 92.44 83 PRO A CA 1
ATOM 631 C C . PRO A 1 83 ? 18.290 2.082 -1.380 1.00 92.44 83 PRO A C 1
ATOM 633 O O . PRO A 1 83 ? 17.278 1.527 -1.824 1.00 92.44 83 PRO A O 1
ATOM 636 N N . SER A 1 84 ? 19.030 2.909 -2.120 1.00 92.88 84 SER A N 1
ATOM 637 C CA . SER A 1 84 ? 18.725 3.175 -3.521 1.00 92.88 84 SER A CA 1
ATOM 638 C C . SER A 1 84 ? 18.738 1.896 -4.349 1.00 92.88 84 SER A C 1
ATOM 640 O O . SER A 1 84 ? 19.662 1.083 -4.251 1.00 92.88 84 SER A O 1
ATOM 642 N N . TYR A 1 85 ? 17.765 1.768 -5.248 1.00 91.44 85 TYR A N 1
ATOM 643 C CA . TYR A 1 85 ? 17.719 0.681 -6.219 1.00 91.44 85 TYR A CA 1
ATOM 644 C C . TYR A 1 85 ? 18.981 0.629 -7.093 1.00 91.44 85 TYR A C 1
ATOM 646 O O . TYR A 1 85 ? 19.517 -0.449 -7.348 1.00 91.44 85 TYR A O 1
ATOM 654 N N . LEU A 1 86 ? 19.526 1.788 -7.475 1.00 87.88 86 LEU A N 1
ATOM 655 C CA . LEU A 1 86 ? 20.725 1.884 -8.315 1.00 87.88 86 LEU A CA 1
ATOM 656 C C . LEU A 1 86 ? 22.032 1.561 -7.564 1.00 87.88 86 LEU A C 1
ATOM 658 O O . LEU A 1 86 ? 23.103 1.545 -8.173 1.00 87.88 86 LEU A O 1
ATOM 662 N N . GLY A 1 87 ? 21.968 1.300 -6.253 1.00 83.56 87 GLY A N 1
ATOM 663 C CA . GLY A 1 87 ? 23.097 0.815 -5.455 1.00 83.56 87 GLY A CA 1
ATOM 664 C C . GLY A 1 87 ? 24.257 1.803 -5.301 1.00 83.56 87 GLY A C 1
ATOM 665 O O . GLY A 1 87 ? 25.344 1.404 -4.891 1.00 83.56 87 GLY A O 1
ATOM 666 N N . SER A 1 88 ? 24.053 3.079 -5.639 1.00 79.94 88 SER A N 1
ATOM 667 C CA . SER A 1 88 ? 25.064 4.135 -5.538 1.00 79.94 88 SER A CA 1
ATOM 668 C C . SER A 1 88 ? 24.621 5.220 -4.557 1.00 79.94 88 SER A C 1
ATOM 670 O O . SER A 1 88 ? 23.432 5.515 -4.435 1.00 79.94 88 SER A O 1
ATOM 672 N N . ALA A 1 89 ? 25.572 5.848 -3.862 1.00 76.94 89 ALA A N 1
ATOM 673 C CA . ALA A 1 89 ? 25.265 7.011 -3.031 1.00 76.94 89 ALA A CA 1
ATOM 674 C C . ALA A 1 89 ? 24.638 8.123 -3.884 1.00 76.94 89 ALA A C 1
ATOM 676 O O . ALA A 1 89 ? 25.015 8.296 -5.045 1.00 76.94 89 ALA A O 1
ATOM 677 N N . ASN A 1 90 ? 23.726 8.899 -3.295 1.00 82.44 90 ASN A N 1
ATOM 678 C CA . ASN A 1 90 ? 23.061 10.013 -3.974 1.00 82.44 90 ASN A CA 1
ATOM 679 C C . ASN A 1 90 ? 22.325 9.587 -5.258 1.00 82.44 90 ASN A C 1
ATOM 681 O O . ASN A 1 90 ? 22.345 10.293 -6.266 1.00 82.44 90 ASN A O 1
ATOM 685 N N . THR A 1 91 ? 21.712 8.406 -5.224 1.00 86.81 91 THR A N 1
ATOM 686 C CA . THR A 1 91 ? 20.777 7.929 -6.244 1.00 86.81 91 THR A CA 1
ATOM 687 C C . THR A 1 91 ? 19.476 7.523 -5.556 1.00 86.81 91 THR A C 1
ATOM 689 O O . THR A 1 91 ? 19.482 7.241 -4.361 1.00 86.81 91 THR A O 1
ATOM 692 N N . GLY A 1 92 ? 18.353 7.501 -6.274 1.00 93.00 92 GLY A N 1
ATOM 693 C CA . GLY A 1 92 ? 17.036 7.233 -5.683 1.00 93.00 92 GLY A CA 1
ATOM 694 C C . GLY A 1 92 ? 16.141 8.470 -5.604 1.00 93.00 92 GLY A C 1
ATOM 695 O O . GLY A 1 92 ? 16.460 9.515 -6.178 1.00 93.00 92 GLY A O 1
ATOM 696 N N . GLY A 1 93 ? 15.026 8.322 -4.894 1.00 95.06 93 GLY A N 1
ATOM 697 C CA . GLY A 1 93 ? 14.088 9.396 -4.605 1.00 95.06 93 GLY A CA 1
ATOM 698 C C . GLY A 1 93 ? 14.697 10.465 -3.702 1.00 95.06 93 GLY A C 1
ATOM 699 O O . GLY A 1 93 ? 15.694 10.236 -3.009 1.00 95.06 93 GLY A O 1
ATOM 700 N N . LYS A 1 94 ? 14.097 11.651 -3.725 1.00 95.88 94 LYS A N 1
ATOM 701 C CA . LYS A 1 94 ? 14.488 12.787 -2.887 1.00 95.88 94 LYS A CA 1
ATOM 702 C C . LYS A 1 94 ? 13.344 13.217 -1.995 1.00 95.88 94 LYS A C 1
ATOM 704 O O . LYS A 1 94 ? 12.207 13.204 -2.450 1.00 95.88 94 LYS A O 1
ATOM 709 N N . TYR A 1 95 ? 13.653 13.677 -0.792 1.00 97.50 95 TYR A N 1
ATOM 710 C CA . TYR A 1 95 ? 12.677 14.403 0.009 1.00 97.50 95 TYR A CA 1
ATOM 711 C C . TYR A 1 95 ? 12.223 15.663 -0.736 1.00 97.50 95 TYR A C 1
ATOM 713 O O . TYR A 1 95 ? 13.032 16.352 -1.370 1.00 97.50 95 TYR A O 1
ATOM 721 N N . SER A 1 96 ? 10.932 15.963 -0.666 1.00 97.81 96 SER A N 1
ATOM 722 C CA . SER A 1 96 ? 10.330 17.134 -1.289 1.00 97.81 96 SER A CA 1
ATOM 723 C C . SER A 1 96 ? 9.200 17.705 -0.445 1.00 97.81 96 SER A C 1
ATOM 725 O O . SER A 1 96 ? 8.276 17.000 -0.065 1.00 97.81 96 SER A O 1
ATOM 727 N N . SER A 1 97 ? 9.237 19.016 -0.255 1.00 97.75 97 SER A N 1
ATOM 728 C CA . SER A 1 97 ? 8.188 19.838 0.353 1.00 97.75 97 SER A CA 1
ATOM 729 C C . SER A 1 97 ? 7.199 20.410 -0.671 1.00 97.75 97 SER A C 1
ATOM 731 O O . SER A 1 97 ? 6.315 21.193 -0.333 1.00 97.75 97 SER A O 1
ATOM 733 N N . THR A 1 98 ? 7.351 20.065 -1.956 1.00 96.31 98 THR A N 1
ATOM 734 C CA . THR A 1 98 ? 6.577 20.692 -3.044 1.00 96.31 98 THR A CA 1
ATOM 735 C C . THR A 1 98 ? 5.127 20.222 -3.082 1.00 96.31 98 THR A C 1
ATOM 737 O O . THR A 1 98 ? 4.231 21.001 -3.397 1.00 96.31 98 THR A O 1
ATOM 740 N N . SER A 1 99 ? 4.895 18.945 -2.798 1.00 96.06 99 SER A N 1
ATOM 741 C CA . SER A 1 99 ? 3.562 18.356 -2.809 1.00 96.06 99 SER A CA 1
ATOM 742 C C . SER A 1 99 ? 3.512 17.195 -1.819 1.00 96.06 99 SER A C 1
ATOM 744 O O . SER A 1 99 ? 3.390 16.072 -2.290 1.00 96.06 99 SER A O 1
ATOM 746 N N . PRO A 1 100 ? 3.635 17.423 -0.500 1.00 96.06 100 PRO A N 1
ATOM 747 C CA . PRO A 1 100 ? 3.348 16.393 0.497 1.00 96.06 100 PRO A CA 1
ATOM 748 C C . PRO A 1 100 ? 1.868 15.972 0.463 1.00 96.06 100 PRO A C 1
ATOM 750 O O . PRO A 1 100 ? 1.010 16.726 -0.016 1.00 96.06 100 PRO A O 1
ATOM 753 N N . HIS A 1 101 ? 1.564 14.750 0.900 1.00 95.44 101 HIS A N 1
ATOM 754 C CA . HIS A 1 101 ? 0.193 14.318 1.177 1.00 95.44 101 HIS A CA 1
ATOM 755 C C . HIS A 1 101 ? -0.162 14.640 2.626 1.00 95.44 101 HIS A C 1
ATOM 757 O O . HIS A 1 101 ? -1.152 15.333 2.867 1.00 95.44 101 HIS A O 1
ATOM 763 N N . SER A 1 102 ? 0.661 14.162 3.558 1.00 92.69 102 SER A N 1
ATOM 764 C CA . SER A 1 102 ? 0.581 14.461 4.982 1.00 92.69 102 SER A CA 1
ATOM 765 C C . SER A 1 102 ? 1.825 15.254 5.402 1.00 92.69 102 SER A C 1
ATOM 767 O O . SER A 1 102 ? 2.799 15.328 4.661 1.00 92.69 102 SER A O 1
ATOM 769 N N . GLY A 1 103 ? 1.771 15.941 6.545 1.00 92.75 103 GLY A N 1
ATOM 770 C CA . GLY A 1 103 ? 2.937 16.666 7.057 1.00 92.75 103 GLY A CA 1
ATOM 771 C C . GLY A 1 103 ? 3.509 17.727 6.100 1.00 92.75 103 GLY A C 1
ATOM 772 O O . GLY A 1 103 ? 2.775 18.530 5.512 1.00 92.75 103 GLY A O 1
ATOM 773 N N . GLY A 1 104 ? 4.837 17.796 6.020 1.00 95.50 104 GLY A N 1
ATOM 774 C CA . GLY A 1 104 ? 5.596 18.781 5.254 1.00 95.50 104 GLY A CA 1
ATOM 775 C C . GLY A 1 104 ? 6.524 18.195 4.190 1.00 95.50 104 GLY A C 1
ATOM 776 O O . GLY A 1 104 ? 7.076 18.975 3.405 1.00 95.50 104 GLY A O 1
ATOM 777 N N . LEU A 1 105 ? 6.716 16.876 4.138 1.00 97.06 105 LEU A N 1
ATOM 778 C CA . LEU A 1 105 ? 7.626 16.196 3.221 1.00 97.06 105 LEU A CA 1
ATOM 779 C C . LEU A 1 105 ? 6.965 14.989 2.540 1.00 97.06 105 LEU A C 1
ATOM 781 O O . LEU A 1 105 ? 5.986 14.429 2.989 1.00 97.06 105 LEU A O 1
ATOM 785 N N . CYS A 1 106 ? 7.516 14.609 1.392 1.00 97.50 106 CYS A N 1
ATOM 786 C CA . CYS A 1 106 ? 7.205 13.379 0.667 1.00 97.50 106 CYS A CA 1
ATOM 787 C C . CYS A 1 106 ? 8.444 12.940 -0.117 1.00 97.50 106 CYS A C 1
ATOM 789 O O . CYS A 1 106 ? 9.442 13.668 -0.170 1.00 97.50 106 CYS A O 1
ATOM 791 N N . ILE A 1 107 ? 8.388 11.792 -0.790 1.00 97.56 107 ILE A N 1
ATOM 792 C CA . ILE A 1 107 ? 9.454 11.342 -1.688 1.00 97.56 107 ILE A CA 1
ATOM 793 C C . ILE A 1 107 ? 9.099 11.611 -3.138 1.00 97.56 107 ILE A C 1
ATOM 795 O O . ILE A 1 107 ? 8.016 11.292 -3.613 1.00 97.56 107 ILE A O 1
ATOM 799 N N . TYR A 1 108 ? 10.067 12.160 -3.857 1.00 96.69 108 TYR A N 1
ATOM 800 C CA . TYR A 1 108 ? 9.910 12.711 -5.184 1.00 96.69 108 TYR A CA 1
ATOM 801 C C . TYR A 1 108 ? 10.932 12.155 -6.174 1.00 96.69 108 TYR A C 1
ATOM 803 O O . TYR A 1 108 ? 12.113 11.972 -5.853 1.00 96.69 108 TYR A O 1
ATOM 811 N N . ASN A 1 109 ? 10.491 11.975 -7.417 1.00 95.75 109 ASN A N 1
ATOM 812 C CA . ASN A 1 109 ? 11.364 11.809 -8.569 1.00 95.75 109 ASN A CA 1
ATOM 813 C C . ASN A 1 109 ? 10.865 12.617 -9.779 1.00 95.75 109 ASN A C 1
ATOM 815 O O . ASN A 1 109 ? 9.663 12.736 -10.016 1.00 95.75 109 ASN A O 1
ATOM 819 N N . TYR A 1 110 ? 11.817 13.126 -10.566 1.00 93.94 110 TYR A N 1
ATOM 820 C CA . TYR A 1 110 ? 11.585 13.785 -11.848 1.00 93.94 110 TYR A CA 1
ATOM 821 C C . TYR A 1 110 ? 12.156 12.946 -12.987 1.00 93.94 110 TYR A C 1
ATOM 823 O O . TYR A 1 110 ? 13.363 12.683 -13.037 1.00 93.94 110 TYR A O 1
ATOM 831 N N . VAL A 1 111 ? 11.311 12.580 -13.942 1.00 91.69 111 VAL A N 1
ATOM 832 C CA . VAL A 1 111 ? 11.719 11.837 -15.133 1.00 91.69 111 VAL A CA 1
ATOM 833 C C . VAL A 1 111 ? 11.311 12.603 -16.381 1.00 91.69 111 VAL A C 1
ATOM 835 O O . VAL A 1 111 ? 10.143 12.922 -16.563 1.00 91.69 111 VAL A O 1
ATOM 838 N N . ALA A 1 112 ? 12.272 12.862 -17.261 1.00 88.75 112 ALA A N 1
ATOM 839 C CA . ALA A 1 112 ? 12.052 13.450 -18.577 1.00 88.75 112 ALA A CA 1
ATOM 840 C C . ALA A 1 112 ? 12.882 12.702 -19.626 1.00 88.75 112 ALA A C 1
ATOM 842 O O . ALA A 1 112 ? 13.789 11.945 -19.275 1.00 88.75 112 ALA A O 1
ATOM 843 N N . ASN A 1 113 ? 12.568 12.889 -20.909 1.00 82.69 113 ASN A N 1
ATOM 844 C CA . ASN A 1 113 ? 13.242 12.187 -22.009 1.00 82.69 113 ASN A CA 1
ATOM 845 C C . ASN A 1 113 ? 14.769 12.391 -22.027 1.00 82.69 113 ASN A C 1
ATOM 847 O O . ASN A 1 113 ? 15.513 11.454 -22.310 1.00 82.69 113 ASN A O 1
ATOM 851 N N . ASP A 1 114 ? 15.228 13.598 -21.714 1.00 72.25 114 ASP A N 1
ATOM 852 C CA . ASP A 1 114 ? 16.629 14.019 -21.752 1.00 72.25 114 ASP A CA 1
ATOM 853 C C . ASP A 1 114 ? 17.387 13.773 -20.432 1.00 72.25 114 ASP A C 1
ATOM 855 O O . ASP A 1 114 ? 18.617 13.892 -20.381 1.00 72.25 114 ASP A O 1
ATOM 859 N N . PHE A 1 115 ? 16.685 13.379 -19.364 1.00 68.94 115 PHE A N 1
ATOM 860 C CA . PHE A 1 115 ? 17.283 13.116 -18.059 1.00 68.94 115 PHE A CA 1
ATOM 861 C C . PHE A 1 115 ? 17.857 11.698 -17.977 1.00 68.94 115 PHE A C 1
ATOM 863 O O . PHE A 1 115 ? 17.159 10.699 -17.790 1.00 68.94 115 PHE A O 1
ATOM 870 N N . THR A 1 116 ? 19.184 11.606 -18.069 1.00 70.44 116 THR A N 1
ATOM 871 C CA . THR A 1 116 ? 19.891 10.335 -17.875 1.00 70.44 116 THR A CA 1
ATOM 872 C C . THR A 1 116 ? 19.888 9.925 -16.399 1.00 70.44 116 THR A C 1
ATOM 874 O O . THR A 1 116 ? 20.193 10.717 -15.511 1.00 70.44 116 THR A O 1
ATOM 877 N N . GLY A 1 117 ? 19.544 8.663 -16.128 1.00 75.75 117 GLY A N 1
ATOM 878 C CA . GLY A 1 117 ? 19.670 8.054 -14.798 1.00 75.75 117 GLY A CA 1
ATOM 879 C C . GLY A 1 117 ? 18.500 8.253 -13.826 1.00 75.75 117 GLY A C 1
ATOM 880 O O . GLY A 1 117 ? 18.538 7.658 -12.753 1.00 75.75 117 GLY A O 1
ATOM 881 N N . THR A 1 118 ? 17.446 9.004 -14.170 1.00 84.56 118 THR A N 1
ATOM 882 C CA . THR A 1 118 ? 16.302 9.212 -13.253 1.00 84.56 118 THR A CA 1
ATOM 883 C C . THR A 1 118 ? 15.147 8.233 -13.451 1.00 84.56 118 THR A C 1
ATOM 885 O O . THR A 1 118 ? 14.343 8.052 -12.543 1.00 84.56 118 THR A O 1
ATOM 888 N N . ALA A 1 119 ? 15.102 7.509 -14.575 1.00 88.62 119 ALA A N 1
ATOM 889 C CA . ALA A 1 119 ? 14.051 6.526 -14.882 1.00 88.62 119 ALA A CA 1
ATOM 890 C C . ALA A 1 119 ? 13.849 5.445 -13.795 1.00 88.62 119 ALA A C 1
ATOM 892 O O . ALA A 1 119 ? 12.755 4.896 -13.654 1.00 88.62 119 ALA A O 1
ATOM 893 N N . PHE A 1 120 ? 14.909 5.153 -13.034 1.00 90.19 120 PHE A N 1
ATOM 894 C CA . PHE A 1 120 ? 14.936 4.184 -11.935 1.00 90.19 120 PHE A CA 1
ATOM 895 C C . PHE A 1 120 ? 15.497 4.788 -10.636 1.00 90.19 120 PHE A C 1
ATOM 897 O O . PHE A 1 120 ? 16.049 4.069 -9.803 1.00 90.19 120 PHE A O 1
ATOM 904 N N . ALA A 1 121 ? 15.372 6.106 -10.455 1.00 92.56 121 ALA A N 1
ATOM 905 C CA . ALA A 1 121 ? 15.716 6.779 -9.206 1.00 92.56 121 ALA A CA 1
ATOM 906 C C . ALA A 1 121 ? 14.640 6.492 -8.141 1.00 92.56 121 ALA A C 1
ATOM 908 O O . ALA A 1 121 ? 13.799 7.324 -7.822 1.00 92.56 121 ALA A O 1
ATOM 909 N N . THR A 1 122 ? 14.681 5.269 -7.615 1.00 94.19 122 THR A N 1
ATOM 910 C CA . THR A 1 122 ? 13.793 4.747 -6.574 1.00 94.19 122 THR A CA 1
ATOM 911 C C . THR A 1 122 ? 14.592 4.062 -5.459 1.00 94.19 122 THR A C 1
ATOM 913 O O . THR A 1 122 ? 15.816 3.908 -5.561 1.00 94.19 122 THR A O 1
ATOM 916 N N . ASN A 1 123 ? 13.909 3.638 -4.399 1.00 94.81 123 ASN A N 1
ATOM 917 C CA . ASN A 1 123 ? 14.492 3.023 -3.213 1.00 94.81 123 ASN A CA 1
ATOM 918 C C . ASN A 1 123 ? 13.751 1.730 -2.857 1.00 94.81 123 ASN A C 1
ATOM 920 O O . ASN A 1 123 ? 12.604 1.513 -3.263 1.00 94.81 123 ASN A O 1
ATOM 924 N N . ASN A 1 124 ? 14.435 0.875 -2.103 1.00 94.19 124 ASN A N 1
ATOM 925 C CA . ASN A 1 124 ? 13.875 -0.343 -1.535 1.00 94.19 124 ASN A CA 1
ATOM 926 C C . ASN A 1 124 ? 13.727 -0.182 -0.029 1.00 94.19 124 ASN A C 1
ATOM 928 O O . ASN A 1 124 ? 14.565 0.472 0.584 1.00 94.19 124 ASN A O 1
ATOM 932 N N . TYR A 1 125 ? 12.760 -0.884 0.547 1.00 95.44 125 TYR A N 1
ATOM 933 C CA . TYR A 1 125 ? 12.732 -1.176 1.976 1.00 95.44 125 TYR A CA 1
ATOM 934 C C . TYR A 1 125 ? 12.789 -2.692 2.158 1.00 95.44 125 TYR A C 1
ATOM 936 O O . TYR A 1 125 ? 11.986 -3.406 1.548 1.00 95.44 125 TYR A O 1
ATOM 944 N N . PHE A 1 126 ? 13.757 -3.177 2.936 1.00 94.81 126 PHE A N 1
ATOM 945 C CA . PHE A 1 126 ? 13.979 -4.602 3.194 1.00 94.81 126 PHE A CA 1
ATOM 946 C C . PHE A 1 126 ? 13.389 -4.995 4.545 1.00 94.81 126 PHE A C 1
ATOM 948 O O . PHE A 1 126 ? 13.480 -4.240 5.504 1.00 94.81 126 PHE A O 1
ATOM 955 N N . PHE A 1 127 ? 12.814 -6.190 4.629 1.00 95.19 127 PHE A N 1
ATOM 956 C CA . PHE A 1 127 ? 12.197 -6.706 5.849 1.00 95.19 127 PHE A CA 1
ATOM 957 C C . PHE A 1 127 ? 12.449 -8.205 6.024 1.00 95.19 127 PHE A C 1
ATOM 959 O O . PHE A 1 127 ? 12.846 -8.904 5.089 1.00 95.19 127 PHE A O 1
ATOM 966 N N . GLU A 1 128 ? 12.194 -8.695 7.238 1.00 95.31 128 GLU A N 1
ATOM 967 C CA . GLU A 1 128 ? 12.214 -10.123 7.563 1.00 95.31 128 GLU A CA 1
ATOM 968 C C . GLU A 1 128 ? 11.280 -10.921 6.647 1.00 95.31 128 GLU A C 1
ATOM 970 O O . GLU A 1 128 ? 10.131 -10.542 6.415 1.00 95.31 128 GLU A O 1
ATOM 975 N N . GLU A 1 129 ? 11.768 -12.054 6.142 1.00 96.44 129 GLU A N 1
ATOM 976 C CA . GLU A 1 129 ? 11.070 -12.821 5.114 1.00 96.44 129 GLU A CA 1
ATOM 977 C C . GLU A 1 129 ? 9.643 -13.227 5.521 1.00 96.44 129 GLU A C 1
ATOM 979 O O . GLU A 1 129 ? 9.413 -13.777 6.606 1.00 96.44 129 GLU A O 1
ATOM 984 N N . SER A 1 130 ? 8.689 -13.060 4.601 1.00 97.00 130 SER A N 1
ATOM 985 C CA . SER A 1 130 ? 7.275 -13.388 4.810 1.00 97.00 130 SER A CA 1
ATOM 986 C C . SER A 1 130 ? 6.637 -14.087 3.605 1.00 97.00 130 SER A C 1
ATOM 988 O O . SER A 1 130 ? 7.002 -13.856 2.454 1.00 97.00 130 SER A O 1
ATOM 990 N N . ASP A 1 131 ? 5.636 -14.932 3.857 1.00 97.56 131 ASP A N 1
ATOM 991 C CA . ASP A 1 131 ? 4.825 -15.574 2.808 1.00 97.56 131 ASP A CA 1
ATOM 992 C C . ASP A 1 131 ? 3.661 -14.700 2.325 1.00 97.56 131 ASP A C 1
ATOM 994 O O . ASP A 1 131 ? 3.000 -15.019 1.336 1.00 97.56 131 ASP A O 1
ATOM 998 N N . GLN A 1 132 ? 3.415 -13.591 3.019 1.00 97.81 132 GLN A N 1
ATOM 999 C CA . GLN A 1 132 ? 2.419 -12.603 2.640 1.00 97.81 132 GLN A CA 1
ATOM 1000 C C . GLN A 1 132 ? 2.871 -11.197 3.033 1.00 97.81 132 GLN A C 1
ATOM 1002 O O . GLN A 1 132 ? 3.478 -11.012 4.090 1.00 97.81 132 GLN A O 1
ATOM 1007 N N . ILE A 1 133 ? 2.556 -10.210 2.203 1.00 98.31 133 ILE A N 1
ATOM 1008 C CA . ILE A 1 133 ? 2.867 -8.802 2.456 1.00 98.31 133 ILE A CA 1
ATOM 1009 C C . ILE A 1 133 ? 1.704 -7.940 1.996 1.00 98.31 133 ILE A C 1
ATOM 1011 O O . ILE A 1 133 ? 1.171 -8.138 0.906 1.00 98.31 133 ILE A O 1
ATOM 1015 N N . TYR A 1 134 ? 1.345 -6.979 2.837 1.00 98.50 134 TYR A N 1
ATOM 1016 C CA . TYR A 1 134 ? 0.514 -5.832 2.526 1.00 98.50 134 TYR A CA 1
ATOM 1017 C C . TYR A 1 134 ? 1.413 -4.595 2.426 1.00 98.50 134 TYR A C 1
ATOM 1019 O O . TYR A 1 134 ? 2.149 -4.281 3.357 1.00 98.50 134 TYR A O 1
ATOM 1027 N N . TYR A 1 135 ? 1.355 -3.901 1.296 1.00 98.56 135 TYR A N 1
ATOM 1028 C CA . TYR A 1 135 ? 2.127 -2.699 1.004 1.00 98.56 135 TYR A CA 1
ATOM 1029 C C . TYR A 1 135 ? 1.177 -1.604 0.524 1.00 98.56 135 TYR A C 1
ATOM 1031 O O . TYR A 1 135 ? 0.480 -1.779 -0.472 1.00 98.56 135 TYR A O 1
ATOM 1039 N N . SER A 1 136 ? 1.139 -0.485 1.237 1.00 98.12 136 SER A N 1
ATOM 1040 C CA . SER A 1 136 ? 0.271 0.660 0.979 1.00 98.12 136 SER A CA 1
ATOM 1041 C C . SER A 1 136 ? 1.088 1.943 0.965 1.00 98.12 136 SER A C 1
ATOM 1043 O O . SER A 1 136 ? 2.014 2.082 1.755 1.00 98.12 136 SER A O 1
ATOM 1045 N N . TYR A 1 137 ? 0.721 2.885 0.107 1.00 97.94 137 TYR A N 1
ATOM 1046 C CA . TYR A 1 137 ? 1.338 4.208 0.032 1.00 97.94 137 TYR A CA 1
ATOM 1047 C C . TYR A 1 137 ? 0.397 5.186 -0.668 1.00 97.94 137 TYR A C 1
ATOM 1049 O O . TYR A 1 137 ? -0.452 4.788 -1.474 1.00 97.94 137 TYR A O 1
ATOM 1057 N N . MET A 1 138 ? 0.550 6.469 -0.371 1.00 97.44 138 MET A N 1
ATOM 1058 C CA . MET A 1 138 ? -0.047 7.539 -1.156 1.00 97.44 138 MET A CA 1
ATOM 1059 C C . MET A 1 138 ? 0.805 7.787 -2.395 1.00 97.44 138 MET A C 1
ATOM 1061 O O . MET A 1 138 ? 2.033 7.758 -2.341 1.00 97.44 138 MET A O 1
ATOM 1065 N N . TYR A 1 139 ? 0.143 7.990 -3.530 1.00 96.75 139 TYR A N 1
ATOM 1066 C CA . TYR A 1 139 ? 0.769 8.155 -4.834 1.00 96.75 139 TYR A CA 1
ATOM 1067 C C . TYR A 1 139 ? 0.152 9.325 -5.600 1.00 96.75 139 TYR A C 1
ATOM 1069 O O . TYR A 1 139 ? -1.076 9.426 -5.715 1.00 96.75 139 TYR A O 1
ATOM 1077 N N . ARG A 1 140 ? 1.004 10.182 -6.163 1.00 95.50 140 ARG A N 1
ATOM 1078 C CA . ARG A 1 140 ? 0.616 11.257 -7.082 1.00 95.50 140 ARG A CA 1
ATOM 1079 C C . ARG A 1 140 ? 1.600 11.324 -8.238 1.00 95.50 140 ARG A C 1
ATOM 1081 O O . ARG A 1 140 ? 2.811 11.201 -8.069 1.00 95.50 140 ARG A O 1
ATOM 1088 N N . HIS A 1 141 ? 1.071 11.561 -9.424 1.00 93.12 141 HIS A N 1
ATOM 1089 C CA . HIS A 1 141 ? 1.820 11.738 -10.654 1.00 93.12 141 HIS A CA 1
ATOM 1090 C C . HIS A 1 141 ? 1.319 12.977 -11.386 1.00 93.12 141 HIS A C 1
ATOM 1092 O O . HIS A 1 141 ? 0.120 13.181 -11.546 1.00 93.12 141 HIS A O 1
ATOM 1098 N N . GLU A 1 142 ? 2.243 13.809 -11.845 1.00 92.44 142 GLU A N 1
ATOM 1099 C CA . GLU A 1 142 ? 1.946 14.945 -12.710 1.00 92.44 142 GLU A CA 1
ATOM 1100 C C . GLU A 1 142 ? 2.864 14.899 -13.913 1.00 92.44 142 GLU A C 1
ATOM 1102 O O . GLU A 1 142 ? 4.075 14.721 -13.785 1.00 92.44 142 GLU A O 1
ATOM 1107 N N . GLY A 1 143 ? 2.323 15.078 -15.106 1.00 88.62 143 GLY A N 1
ATOM 1108 C CA . GLY A 1 143 ? 3.159 15.030 -16.285 1.00 88.62 143 GLY A CA 1
ATOM 1109 C C . GLY A 1 143 ? 2.378 14.995 -17.571 1.00 88.62 143 GLY A C 1
ATOM 1110 O O . GLY A 1 143 ? 1.155 15.113 -17.601 1.00 88.62 143 GLY A O 1
ATOM 1111 N N . THR A 1 144 ? 3.115 14.809 -18.654 1.00 84.31 144 THR A N 1
ATOM 1112 C CA . THR A 1 144 ? 2.520 14.585 -19.966 1.00 84.31 144 THR A CA 1
ATOM 1113 C C . THR A 1 144 ? 1.772 13.252 -19.981 1.00 84.31 144 THR A C 1
ATOM 1115 O O . THR A 1 144 ? 2.379 12.245 -19.608 1.00 84.31 144 THR A O 1
ATOM 1118 N N . PRO A 1 145 ? 0.523 13.196 -20.477 1.00 71.94 145 PRO A N 1
ATOM 1119 C CA . PRO A 1 145 ? -0.090 11.935 -20.873 1.00 71.94 145 PRO A CA 1
ATOM 1120 C C . PRO A 1 145 ? 0.810 11.301 -21.928 1.00 71.94 145 PRO A C 1
ATOM 1122 O O . PRO A 1 145 ? 1.103 11.915 -22.957 1.00 71.94 145 PRO A O 1
ATOM 1125 N N . VAL A 1 146 ? 1.322 10.108 -21.667 1.00 59.62 146 VAL A N 1
ATOM 1126 C CA . VAL A 1 146 ? 2.341 9.498 -22.524 1.00 59.62 146 VAL A CA 1
ATOM 1127 C C . VAL A 1 146 ? 1.885 8.142 -22.997 1.00 59.62 146 VAL A C 1
ATOM 1129 O O . VAL A 1 146 ? 1.518 7.296 -22.199 1.00 59.62 146 VAL A O 1
ATOM 1132 N N . GLY A 1 147 ? 1.935 7.959 -24.318 1.00 64.19 147 GLY A N 1
ATOM 1133 C CA . GLY A 1 147 ? 1.493 6.755 -25.018 1.00 64.19 147 GLY A CA 1
ATOM 1134 C C . GLY A 1 147 ? 2.137 5.451 -24.507 1.00 64.19 147 GLY A C 1
ATOM 1135 O O . GLY A 1 147 ? 1.562 4.814 -23.633 1.00 64.19 147 GLY A O 1
ATOM 1136 N N . PRO A 1 148 ? 3.263 4.965 -25.073 1.00 63.88 148 PRO A N 1
ATOM 1137 C CA . PRO A 1 148 ? 3.831 3.648 -24.735 1.00 63.88 148 PRO A CA 1
ATOM 1138 C C . PRO A 1 148 ? 4.881 3.677 -23.612 1.00 63.88 148 PRO A C 1
ATOM 1140 O O . PRO A 1 148 ? 5.588 2.689 -23.394 1.00 63.88 148 PRO A O 1
ATOM 1143 N N . ALA A 1 149 ? 5.043 4.814 -22.940 1.00 76.00 149 ALA A N 1
ATOM 1144 C CA . ALA A 1 149 ? 5.950 4.905 -21.814 1.00 76.00 149 ALA A CA 1
ATOM 1145 C C . ALA A 1 149 ? 5.361 4.160 -20.608 1.00 76.00 149 ALA A C 1
ATOM 1147 O O . ALA A 1 149 ? 4.150 4.101 -20.433 1.00 76.00 149 ALA A O 1
ATOM 1148 N N . VAL A 1 150 ? 6.223 3.545 -19.798 1.00 82.19 150 VAL A N 1
ATOM 1149 C CA . VAL A 1 150 ? 5.785 2.607 -18.758 1.00 82.19 150 VAL A CA 1
ATOM 1150 C C . VAL A 1 150 ? 6.023 3.220 -17.390 1.00 82.19 150 VAL A C 1
ATOM 1152 O O . VAL A 1 150 ? 7.175 3.367 -16.962 1.00 82.19 150 VAL A O 1
ATOM 1155 N N . GLN A 1 151 ? 4.939 3.512 -16.686 1.00 87.94 151 GLN A N 1
ATOM 1156 C CA . GLN A 1 151 ? 4.940 3.865 -15.271 1.00 87.94 151 GLN A CA 1
ATOM 1157 C C . GLN A 1 151 ? 5.066 2.594 -14.420 1.00 87.94 151 GLN A C 1
ATOM 1159 O O . GLN A 1 151 ? 4.455 1.576 -14.742 1.00 87.94 151 GLN A O 1
ATOM 1164 N N . LYS A 1 152 ? 5.861 2.607 -13.345 1.00 89.38 152 LYS A N 1
ATOM 1165 C CA . LYS A 1 152 ? 5.867 1.510 -12.359 1.00 89.38 152 LYS A CA 1
ATOM 1166 C C . LYS A 1 152 ? 5.560 2.077 -10.993 1.00 89.38 152 LYS A C 1
ATOM 1168 O O . LYS A 1 152 ? 6.404 2.741 -10.401 1.00 89.38 152 LYS A O 1
ATOM 1173 N N . ASN A 1 153 ? 4.354 1.794 -10.528 1.00 92.19 153 ASN A N 1
ATOM 1174 C CA . ASN A 1 153 ? 3.771 2.437 -9.362 1.00 92.19 153 ASN A CA 1
ATOM 1175 C C . ASN A 1 153 ? 4.156 1.743 -8.052 1.00 92.19 153 ASN A C 1
ATOM 1177 O O . ASN A 1 153 ? 4.163 2.399 -7.029 1.00 92.19 153 ASN A O 1
ATOM 1181 N N . GLY A 1 154 ? 4.556 0.469 -8.057 1.00 94.44 154 GLY A N 1
ATOM 1182 C CA . GLY A 1 154 ? 5.074 -0.177 -6.846 1.00 94.44 154 GLY A CA 1
ATOM 1183 C C . GLY A 1 154 ? 5.233 -1.684 -6.990 1.00 94.44 154 GLY A C 1
ATOM 1184 O O . GLY A 1 154 ? 4.645 -2.293 -7.891 1.00 94.44 154 GLY A O 1
ATOM 1185 N N . ARG A 1 155 ? 6.076 -2.287 -6.142 1.00 95.31 155 ARG A N 1
ATOM 1186 C CA . ARG A 1 155 ? 6.427 -3.719 -6.213 1.00 95.31 155 ARG A CA 1
ATOM 1187 C C . ARG A 1 155 ? 6.652 -4.319 -4.829 1.00 95.31 155 ARG A C 1
ATOM 1189 O O . ARG A 1 155 ? 7.274 -3.668 -3.997 1.00 95.31 155 ARG A O 1
ATOM 1196 N N . ILE A 1 156 ? 6.229 -5.568 -4.638 1.00 96.62 156 ILE A N 1
ATOM 1197 C CA . ILE A 1 156 ? 6.705 -6.469 -3.574 1.00 96.62 156 ILE A CA 1
ATOM 1198 C C . ILE A 1 156 ? 7.574 -7.556 -4.215 1.00 96.62 156 ILE A C 1
ATOM 1200 O O . ILE A 1 156 ? 7.231 -8.084 -5.271 1.00 96.62 156 ILE A O 1
ATOM 1204 N N . ASN A 1 157 ? 8.715 -7.860 -3.604 1.00 94.75 157 ASN A N 1
ATOM 1205 C CA . ASN A 1 157 ? 9.774 -8.689 -4.173 1.00 94.75 157 ASN A CA 1
ATOM 1206 C C . ASN A 1 157 ? 10.304 -9.713 -3.162 1.00 94.75 157 ASN A C 1
ATOM 1208 O O . ASN A 1 157 ? 10.075 -9.615 -1.957 1.00 94.75 157 ASN A O 1
ATOM 1212 N N . SER A 1 158 ? 11.023 -10.696 -3.697 1.00 93.94 158 SER A N 1
ATOM 1213 C CA . SER A 1 158 ? 11.566 -11.874 -2.998 1.00 93.94 158 SER A CA 1
ATOM 1214 C C . SER A 1 158 ? 13.021 -12.180 -3.365 1.00 93.94 158 SER A C 1
ATOM 1216 O O . SER A 1 158 ? 13.625 -13.112 -2.837 1.00 93.94 158 SER A O 1
ATOM 1218 N N . THR A 1 159 ? 13.611 -11.412 -4.286 1.00 83.38 159 THR A N 1
ATOM 1219 C CA . THR A 1 159 ? 14.966 -11.651 -4.817 1.00 83.38 159 THR A CA 1
ATOM 1220 C C . THR A 1 159 ? 15.939 -10.515 -4.494 1.00 83.38 159 THR A C 1
ATOM 1222 O O . THR A 1 159 ? 16.895 -10.262 -5.234 1.00 83.38 159 THR A O 1
ATOM 1225 N N . GLY A 1 160 ? 15.729 -9.839 -3.362 1.00 80.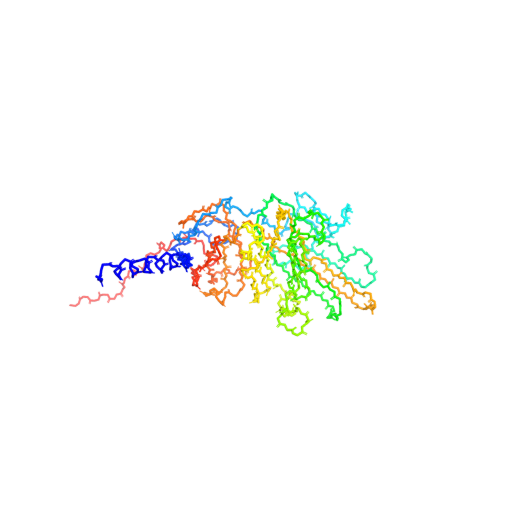31 160 GLY A N 1
ATOM 1226 C CA . GLY A 1 160 ? 16.594 -8.759 -2.906 1.00 80.31 160 GLY A CA 1
ATOM 1227 C C . GLY A 1 160 ? 16.439 -7.490 -3.755 1.00 80.31 160 GLY A C 1
ATOM 1228 O O . GLY A 1 160 ? 15.349 -7.154 -4.210 1.00 80.31 160 GLY A O 1
ATOM 1229 N N . ASN A 1 161 ? 17.545 -6.778 -4.006 1.00 80.50 161 ASN A N 1
ATOM 1230 C CA . ASN A 1 161 ? 17.550 -5.541 -4.803 1.00 80.50 161 ASN A CA 1
ATOM 1231 C C . ASN A 1 161 ? 17.436 -5.812 -6.321 1.00 80.50 161 ASN A C 1
ATOM 1233 O O . ASN A 1 161 ? 18.347 -5.507 -7.095 1.00 80.50 161 ASN A O 1
ATOM 1237 N N . ARG A 1 162 ? 16.348 -6.450 -6.758 1.00 83.31 162 ARG A N 1
ATOM 1238 C CA . ARG A 1 162 ? 16.055 -6.725 -8.170 1.00 83.31 162 ARG A CA 1
ATOM 1239 C C . ARG A 1 162 ? 14.684 -6.181 -8.542 1.00 83.31 162 ARG A C 1
ATOM 1241 O O . ARG A 1 162 ? 13.710 -6.369 -7.827 1.00 83.31 162 ARG A O 1
ATOM 1248 N N . TYR A 1 163 ? 14.610 -5.531 -9.702 1.00 82.94 163 TYR A N 1
ATOM 1249 C CA . TYR A 1 163 ? 13.358 -4.983 -10.229 1.00 82.94 163 TYR A CA 1
ATOM 1250 C C . TYR A 1 163 ? 12.339 -6.074 -10.591 1.00 82.94 163 TYR A C 1
ATOM 1252 O O . TYR A 1 163 ? 11.144 -5.878 -10.385 1.00 82.94 163 TYR A O 1
ATOM 1260 N N . ASN A 1 164 ? 12.818 -7.207 -11.112 1.00 84.81 164 ASN A N 1
ATOM 1261 C CA . ASN A 1 164 ? 12.041 -8.401 -11.439 1.00 84.81 164 ASN A CA 1
ATOM 1262 C C . ASN A 1 164 ? 12.773 -9.642 -10.912 1.00 84.81 164 ASN A C 1
ATOM 1264 O O . ASN A 1 164 ? 14.007 -9.673 -10.893 1.00 84.81 164 ASN A O 1
ATOM 1268 N N . GLY A 1 165 ? 12.011 -10.681 -10.594 1.00 88.19 165 GLY A N 1
ATOM 1269 C CA . GLY A 1 165 ? 12.507 -12.015 -10.280 1.00 88.19 165 GLY A CA 1
ATOM 1270 C C . GLY A 1 165 ? 11.385 -12.892 -9.739 1.00 88.19 165 GLY A C 1
ATOM 1271 O O . GLY A 1 165 ? 10.262 -12.419 -9.576 1.00 88.19 165 GLY A O 1
ATOM 1272 N N . ASP A 1 166 ? 11.716 -14.144 -9.451 1.00 94.12 166 ASP A N 1
ATOM 1273 C CA . ASP A 1 166 ? 10.801 -15.158 -8.930 1.00 94.12 166 ASP A CA 1
ATOM 1274 C C . ASP A 1 166 ? 10.015 -14.619 -7.732 1.00 94.12 166 ASP A C 1
ATOM 1276 O O . ASP A 1 166 ? 10.633 -14.162 -6.768 1.00 94.12 166 ASP A O 1
ATOM 1280 N N . GLY A 1 167 ? 8.684 -14.677 -7.779 1.00 94.88 167 GLY A N 1
ATOM 1281 C CA . GLY A 1 167 ? 7.789 -14.279 -6.688 1.00 94.88 167 GLY A CA 1
ATOM 1282 C C . GLY A 1 167 ? 7.322 -12.821 -6.690 1.00 94.88 167 GLY A C 1
ATOM 1283 O O . GLY A 1 167 ? 6.468 -12.443 -5.890 1.00 94.88 167 GLY A O 1
ATOM 1284 N N . VAL A 1 168 ? 7.838 -11.971 -7.580 1.00 96.44 168 VAL A N 1
ATOM 1285 C CA . VAL A 1 168 ? 7.438 -10.554 -7.618 1.00 96.44 168 VAL A CA 1
ATOM 1286 C C . VAL A 1 168 ? 5.931 -10.386 -7.842 1.00 96.44 168 VAL A C 1
ATOM 1288 O O . VAL A 1 168 ? 5.330 -11.095 -8.645 1.00 96.44 168 VAL A O 1
ATOM 1291 N N . VAL A 1 169 ? 5.338 -9.380 -7.193 1.00 96.38 169 VAL A N 1
ATOM 1292 C CA . VAL A 1 169 ? 4.033 -8.812 -7.568 1.00 96.38 169 VAL A CA 1
ATOM 1293 C C . VAL A 1 169 ? 4.215 -7.312 -7.780 1.00 96.38 169 VAL A C 1
ATOM 1295 O O . VAL A 1 169 ? 4.754 -6.610 -6.922 1.00 96.38 169 VAL A O 1
ATOM 1298 N N . ALA A 1 170 ? 3.783 -6.807 -8.931 1.00 94.19 170 ALA A N 1
ATOM 1299 C CA . ALA A 1 170 ? 3.985 -5.426 -9.341 1.00 94.19 170 ALA A CA 1
ATOM 1300 C C . ALA A 1 170 ? 2.699 -4.778 -9.854 1.00 94.19 170 ALA A C 1
ATOM 1302 O O . ALA A 1 170 ? 1.917 -5.392 -10.581 1.00 94.19 170 ALA A O 1
ATOM 1303 N N . LEU A 1 171 ? 2.554 -3.493 -9.540 1.00 92.88 171 LEU A N 1
ATOM 1304 C CA . LEU A 1 171 ? 1.651 -2.566 -10.208 1.00 92.88 171 LEU A CA 1
ATOM 1305 C C . LEU A 1 171 ? 2.472 -1.748 -11.214 1.00 92.88 171 LEU A C 1
ATOM 1307 O O . LEU A 1 171 ? 3.474 -1.114 -10.859 1.00 92.88 171 LEU A O 1
ATOM 1311 N N . SER A 1 172 ? 2.120 -1.804 -12.495 1.00 88.75 172 SER A N 1
ATOM 1312 C CA . SER A 1 172 ? 2.825 -1.080 -13.561 1.00 88.75 172 SER A CA 1
ATOM 1313 C C . SER A 1 172 ? 1.860 -0.716 -14.681 1.00 88.75 172 SER A C 1
ATOM 1315 O O . SER A 1 172 ? 1.089 -1.565 -15.092 1.00 88.75 172 SER A O 1
ATOM 1317 N N . ASP A 1 173 ? 1.902 0.527 -15.165 1.00 82.75 173 ASP A N 1
ATOM 1318 C CA . ASP A 1 173 ? 1.144 1.027 -16.325 1.00 82.75 173 ASP A CA 1
ATOM 1319 C C . ASP A 1 173 ? -0.321 0.549 -16.348 1.00 82.75 173 ASP A C 1
ATOM 1321 O O . ASP A 1 173 ? -0.826 0.008 -17.331 1.00 82.75 173 ASP A O 1
ATOM 1325 N N . SER A 1 174 ? -1.012 0.740 -15.220 1.00 84.56 174 SER A N 1
ATOM 1326 C CA . SER A 1 174 ? -2.412 0.342 -15.006 1.00 84.56 174 SER A CA 1
ATOM 1327 C C . SER A 1 174 ? -2.692 -1.161 -14.905 1.00 84.56 174 SER A C 1
ATOM 1329 O O . SER A 1 174 ? -3.859 -1.535 -14.805 1.00 84.56 174 SER A O 1
ATOM 1331 N N . TYR A 1 175 ? -1.690 -2.038 -14.933 1.00 87.69 175 TYR A N 1
ATOM 1332 C CA . TYR A 1 175 ? -1.865 -3.489 -14.852 1.00 87.69 175 TYR A CA 1
ATOM 1333 C C . TYR A 1 175 ? -1.163 -4.120 -13.649 1.00 87.69 175 TYR A C 1
ATOM 1335 O O . TYR A 1 175 ? -0.282 -3.534 -13.016 1.00 87.69 175 TYR A O 1
ATOM 1343 N N . VAL A 1 176 ? -1.572 -5.354 -13.352 1.00 91.94 176 VAL A N 1
ATOM 1344 C CA . VAL A 1 176 ? -0.935 -6.211 -12.350 1.00 91.94 176 VAL A CA 1
ATOM 1345 C C . VAL A 1 176 ? -0.042 -7.213 -13.067 1.00 91.94 176 VAL A C 1
ATOM 1347 O O . VAL A 1 176 ? -0.457 -7.837 -14.041 1.00 91.94 176 VAL A O 1
ATOM 1350 N N . TYR A 1 177 ? 1.180 -7.362 -12.579 1.00 92.44 177 TYR A N 1
ATOM 1351 C CA . TYR A 1 177 ? 2.151 -8.353 -13.026 1.00 92.44 177 TYR A CA 1
ATOM 1352 C C . TYR A 1 177 ? 2.563 -9.212 -11.838 1.00 92.44 177 TYR A C 1
ATOM 1354 O O . TYR A 1 177 ? 2.784 -8.674 -10.753 1.00 92.44 177 TYR A O 1
ATOM 1362 N N . TYR A 1 178 ? 2.695 -10.520 -12.033 1.00 94.88 178 TYR A N 1
ATOM 1363 C CA . TYR A 1 178 ? 3.319 -11.378 -11.031 1.00 94.88 178 TYR A CA 1
ATOM 1364 C C . TYR A 1 178 ? 4.112 -12.517 -11.666 1.00 94.88 178 TYR A C 1
ATOM 1366 O O . TYR A 1 178 ? 3.861 -12.885 -12.810 1.00 94.88 178 TYR A O 1
ATOM 1374 N N . ASP A 1 179 ? 5.070 -13.070 -10.930 1.00 95.88 179 ASP A N 1
ATOM 1375 C CA . ASP A 1 179 ? 5.887 -14.206 -11.359 1.00 95.88 179 ASP A CA 1
ATOM 1376 C C . ASP A 1 179 ? 5.860 -15.283 -10.274 1.00 95.88 179 ASP A C 1
ATOM 1378 O O . ASP A 1 179 ? 6.117 -14.981 -9.111 1.00 95.88 179 ASP A O 1
ATOM 1382 N N . ASP A 1 180 ? 5.520 -16.523 -10.621 1.00 96.44 180 ASP A N 1
ATOM 1383 C CA . ASP A 1 180 ? 5.447 -17.621 -9.648 1.00 96.44 180 ASP A CA 1
ATOM 1384 C C . ASP A 1 180 ? 6.765 -18.408 -9.506 1.00 96.44 180 ASP A C 1
ATOM 1386 O O . ASP A 1 180 ? 6.816 -19.394 -8.766 1.00 96.44 180 ASP A O 1
ATOM 1390 N N . GLY A 1 181 ? 7.828 -17.964 -10.182 1.00 95.50 181 GLY A N 1
ATOM 1391 C CA . GLY A 1 181 ? 9.136 -18.605 -10.290 1.00 95.50 181 GLY A CA 1
ATOM 1392 C C . GLY A 1 181 ? 9.325 -19.419 -11.569 1.00 95.50 181 GLY A C 1
ATOM 1393 O O . GLY A 1 181 ? 10.460 -19.560 -12.028 1.00 95.50 181 GLY A O 1
ATOM 1394 N N . ASP A 1 182 ? 8.249 -19.953 -12.151 1.00 95.94 182 ASP A N 1
ATOM 1395 C CA . ASP A 1 182 ? 8.283 -20.747 -13.388 1.00 95.94 182 ASP A CA 1
ATOM 1396 C C . ASP A 1 182 ? 7.745 -19.946 -14.583 1.00 95.94 182 ASP A C 1
ATOM 1398 O O . ASP A 1 182 ? 8.295 -19.993 -15.684 1.00 95.94 182 ASP A O 1
ATOM 1402 N N . THR A 1 183 ? 6.676 -19.178 -14.368 1.00 94.00 183 THR A N 1
ATOM 1403 C CA . THR A 1 183 ? 5.997 -18.386 -15.393 1.00 94.00 183 THR A CA 1
ATOM 1404 C C . THR A 1 183 ? 5.728 -16.961 -14.914 1.00 94.00 183 THR A C 1
ATOM 1406 O O . THR A 1 183 ? 5.274 -16.717 -13.796 1.00 94.00 183 THR A O 1
ATOM 1409 N N . SER A 1 184 ? 5.928 -16.004 -15.821 1.00 92.62 184 SER A N 1
ATOM 1410 C CA . SER A 1 184 ? 5.517 -14.618 -15.623 1.00 92.62 184 SER A CA 1
ATOM 1411 C C . SER A 1 184 ? 4.104 -14.386 -16.165 1.00 92.62 184 SER A C 1
ATOM 1413 O O . SER A 1 184 ? 3.798 -14.702 -17.319 1.00 92.62 184 SER A O 1
ATOM 1415 N N . PHE A 1 185 ? 3.243 -13.786 -15.351 1.00 91.31 185 PHE A N 1
ATOM 1416 C CA . PHE A 1 185 ? 1.832 -13.576 -15.640 1.00 91.31 185 PHE A CA 1
ATOM 1417 C C . PHE A 1 185 ? 1.506 -12.093 -15.812 1.00 91.31 185 PHE A C 1
ATOM 1419 O O . PHE A 1 185 ? 1.822 -11.247 -14.975 1.00 91.31 185 PHE A O 1
ATOM 1426 N N . PHE A 1 186 ? 0.779 -11.813 -16.891 1.00 87.88 186 PHE A N 1
ATOM 1427 C CA . PHE A 1 186 ? 0.151 -10.526 -17.183 1.00 87.88 186 PHE A CA 1
ATOM 1428 C C . PHE A 1 186 ? -1.355 -10.764 -17.294 1.00 87.88 186 PHE A C 1
ATOM 1430 O O . PHE A 1 186 ? -1.884 -10.862 -18.408 1.00 87.88 186 PHE A O 1
ATOM 1437 N N . PRO A 1 187 ? -2.052 -10.990 -16.167 1.00 79.88 187 PRO A N 1
ATOM 1438 C CA . PRO A 1 187 ? -3.489 -11.189 -16.212 1.00 79.88 187 PRO A CA 1
ATOM 1439 C C . PRO A 1 187 ? -4.137 -9.977 -16.906 1.00 79.88 187 PRO A C 1
ATOM 1441 O O . PRO A 1 187 ? -3.766 -8.833 -16.656 1.00 79.88 187 PRO A O 1
ATOM 1444 N N . SER A 1 188 ? -5.058 -10.229 -17.842 1.00 65.62 188 SER A N 1
ATOM 1445 C CA . SER A 1 188 ? -5.752 -9.180 -18.603 1.00 65.62 188 SER A CA 1
ATOM 1446 C C . SER A 1 188 ? -7.260 -9.251 -18.373 1.00 65.62 188 SER A C 1
ATOM 1448 O O . SER A 1 188 ? -7.818 -10.342 -18.263 1.00 65.62 188 SER A O 1
ATOM 1450 N N . ALA A 1 189 ? -7.915 -8.089 -18.259 1.00 57.59 189 ALA A N 1
ATOM 1451 C CA . ALA A 1 189 ? -9.379 -7.978 -18.292 1.00 57.59 189 ALA A CA 1
ATOM 1452 C C . ALA A 1 189 ? -9.928 -7.796 -19.716 1.00 57.59 189 ALA A C 1
ATOM 1454 O O . ALA A 1 189 ? -11.011 -8.300 -19.986 1.00 57.59 189 ALA A O 1
ATOM 1455 N N . ASP A 1 190 ? -9.186 -7.136 -20.615 1.00 48.25 190 ASP A N 1
ATOM 1456 C CA . ASP A 1 190 ? -9.681 -6.744 -21.941 1.00 48.25 190 ASP A CA 1
ATOM 1457 C C . ASP A 1 190 ? -8.674 -7.041 -23.062 1.00 48.25 190 ASP A C 1
ATOM 1459 O O . ASP A 1 190 ? -7.541 -6.546 -23.041 1.00 48.25 190 ASP A O 1
ATOM 1463 N N . GLU A 1 191 ? -9.125 -7.852 -24.030 1.00 42.62 191 GLU A N 1
ATOM 1464 C CA . GLU A 1 191 ? -8.614 -8.071 -25.401 1.00 42.62 191 GLU A CA 1
ATOM 1465 C C . GLU A 1 191 ? -7.100 -7.857 -25.644 1.00 42.62 191 GLU A C 1
ATOM 1467 O O . GLU A 1 191 ? -6.681 -7.331 -26.673 1.00 42.62 191 GLU A O 1
ATOM 1472 N N . GLY A 1 192 ? -6.248 -8.308 -24.718 1.00 47.19 192 GLY A N 1
ATOM 1473 C CA . GLY A 1 192 ? -4.793 -8.343 -24.895 1.00 47.19 192 GLY A CA 1
ATOM 1474 C C . GLY A 1 192 ? -4.007 -7.086 -24.498 1.00 47.19 192 GLY A C 1
ATOM 1475 O O . GLY A 1 192 ? -2.815 -7.047 -24.792 1.00 47.19 192 GLY A O 1
ATOM 1476 N N . THR A 1 193 ? -4.600 -6.089 -23.819 1.00 58.28 193 THR A N 1
ATOM 1477 C CA . THR A 1 193 ? -3.841 -4.903 -23.336 1.00 58.28 193 THR A CA 1
ATOM 1478 C C . THR A 1 193 ? -3.379 -4.991 -21.876 1.00 58.28 193 THR A C 1
ATOM 1480 O O . THR A 1 193 ? -2.405 -4.339 -21.513 1.00 58.28 193 THR A O 1
ATOM 1483 N N . GLY A 1 194 ? -4.046 -5.791 -21.033 1.00 62.47 194 GLY A N 1
ATOM 1484 C CA . GLY A 1 194 ? -3.641 -6.032 -19.638 1.00 62.47 194 GLY A CA 1
ATOM 1485 C C . GLY A 1 194 ? -4.028 -4.953 -18.618 1.00 62.47 194 GLY A C 1
ATOM 1486 O O . GLY A 1 194 ? -3.899 -5.198 -17.425 1.00 62.47 194 GLY A O 1
ATOM 1487 N N . ARG A 1 195 ? -4.532 -3.786 -19.040 1.00 79.00 195 ARG A N 1
ATOM 1488 C CA . ARG A 1 195 ? -4.791 -2.632 -18.158 1.00 79.00 195 ARG A CA 1
ATOM 1489 C C . ARG A 1 195 ? -6.119 -2.762 -17.397 1.00 79.00 195 ARG A C 1
ATOM 1491 O O . ARG A 1 195 ? -7.146 -3.072 -17.988 1.00 79.00 195 ARG A O 1
ATOM 1498 N N . TYR A 1 196 ? -6.087 -2.525 -16.087 1.00 83.00 196 TYR A N 1
ATOM 1499 C CA . TYR A 1 196 ? -7.215 -2.658 -15.157 1.00 83.00 196 TYR A CA 1
ATOM 1500 C C . TYR A 1 196 ? -7.718 -1.342 -14.583 1.00 83.00 196 TYR A C 1
ATOM 1502 O O . TYR A 1 196 ? -8.895 -1.261 -14.233 1.00 83.00 196 TYR A O 1
ATOM 1510 N N . PHE A 1 197 ? -6.811 -0.385 -14.413 1.00 88.44 197 PHE A N 1
ATOM 1511 C CA . PHE A 1 197 ? -7.044 0.806 -13.616 1.00 88.44 197 PHE A CA 1
ATOM 1512 C C . PHE A 1 197 ? -7.111 2.056 -14.486 1.00 88.44 197 PHE A C 1
ATOM 1514 O O . PHE A 1 197 ? -6.399 2.175 -15.483 1.00 88.44 197 PHE A O 1
ATOM 1521 N N . SER A 1 198 ? -7.985 2.978 -14.116 1.00 88.31 198 SER A N 1
ATOM 1522 C CA . SER A 1 198 ? -8.134 4.267 -14.784 1.00 88.31 198 SER A CA 1
ATOM 1523 C C . SER A 1 198 ? -6.980 5.215 -14.444 1.00 88.31 198 SER A C 1
ATOM 1525 O O . SER A 1 198 ? -6.435 5.188 -13.342 1.00 88.31 198 SER A O 1
ATOM 1527 N N . GLU A 1 199 ? -6.631 6.087 -15.393 1.00 84.69 199 GLU A N 1
ATOM 1528 C CA . GLU A 1 199 ? -5.570 7.094 -15.233 1.00 84.69 199 GLU A CA 1
ATOM 1529 C C . GLU A 1 199 ? -5.804 7.999 -14.010 1.00 84.69 199 GLU A C 1
ATOM 1531 O O . GLU A 1 199 ? -4.879 8.243 -13.236 1.00 84.69 199 GLU A O 1
ATOM 1536 N N . ASP A 1 200 ? -7.054 8.410 -13.775 1.00 85.62 200 ASP A N 1
ATOM 1537 C CA . ASP A 1 200 ? -7.434 9.223 -12.614 1.00 85.62 200 ASP A CA 1
ATOM 1538 C C . ASP A 1 200 ? -7.099 8.519 -11.286 1.00 85.62 200 ASP A C 1
ATOM 1540 O O . ASP A 1 200 ? -6.561 9.134 -10.366 1.00 85.62 200 ASP A O 1
ATOM 1544 N N . ASN A 1 201 ? -7.352 7.208 -11.183 1.00 88.50 201 ASN A N 1
ATOM 1545 C CA . ASN A 1 201 ? -7.048 6.436 -9.972 1.00 88.50 201 ASN A CA 1
ATOM 1546 C C . ASN A 1 201 ? -5.558 6.056 -9.856 1.00 88.50 201 ASN A C 1
ATOM 1548 O O . ASN A 1 201 ? -5.111 5.666 -8.778 1.00 88.50 201 ASN A O 1
ATOM 1552 N N . LEU A 1 202 ? -4.764 6.215 -10.919 1.00 88.06 202 LEU A N 1
ATOM 1553 C CA . LEU A 1 202 ? -3.303 6.057 -10.891 1.00 88.06 202 LEU A CA 1
ATOM 1554 C C . LEU A 1 202 ? -2.570 7.303 -10.383 1.00 88.06 202 LEU A C 1
ATOM 1556 O O . LEU A 1 202 ? -1.344 7.372 -10.464 1.00 88.06 202 LEU A O 1
ATOM 1560 N N . GLY A 1 203 ? -3.309 8.255 -9.812 1.00 86.75 203 GLY A N 1
ATOM 1561 C CA . GLY A 1 203 ? -2.764 9.434 -9.154 1.00 86.75 203 GLY A CA 1
ATOM 1562 C C . GLY A 1 203 ? -2.492 10.591 -10.103 1.00 86.75 203 GLY A C 1
ATOM 1563 O O . GLY A 1 203 ? -1.688 11.458 -9.768 1.00 86.75 203 GLY A O 1
ATOM 1564 N N . SER A 1 204 ? -3.127 10.619 -11.279 1.00 89.00 204 SER A N 1
ATOM 1565 C CA . SER A 1 204 ? -2.976 11.725 -12.226 1.00 89.00 204 SER A CA 1
ATOM 1566 C C . SER A 1 204 ? -3.499 13.028 -11.614 1.00 89.00 204 SER A C 1
ATOM 1568 O O . SER A 1 204 ? -4.698 13.215 -11.421 1.00 89.00 204 SER A O 1
ATOM 1570 N N . SER A 1 205 ? -2.580 13.935 -11.274 1.00 86.81 205 SER A N 1
ATOM 1571 C CA . SER A 1 205 ? -2.841 15.259 -10.683 1.00 86.81 205 SER A CA 1
ATOM 1572 C C . SER A 1 205 ? -3.631 15.265 -9.363 1.00 86.81 205 SER A C 1
ATOM 1574 O O . SER A 1 205 ? -4.101 16.317 -8.929 1.00 86.81 205 SER A O 1
ATOM 1576 N N . ALA A 1 206 ? -3.742 14.119 -8.690 1.00 91.94 206 ALA A N 1
ATOM 1577 C CA . ALA A 1 206 ? -4.369 13.977 -7.382 1.00 91.94 206 ALA A CA 1
ATOM 1578 C C . ALA A 1 206 ? -3.689 12.865 -6.579 1.00 91.94 206 ALA A C 1
ATOM 1580 O O . ALA A 1 206 ? -3.175 11.896 -7.134 1.00 91.94 206 ALA A O 1
ATOM 1581 N N . TRP A 1 207 ? -3.706 12.997 -5.256 1.00 95.12 207 TRP A N 1
ATOM 1582 C CA . TRP A 1 207 ? -3.254 11.936 -4.369 1.00 95.12 207 TRP A CA 1
ATOM 1583 C C . TRP A 1 207 ? -4.254 10.781 -4.368 1.00 95.12 207 TRP A C 1
ATOM 1585 O O . TRP A 1 207 ? -5.446 10.967 -4.128 1.00 95.12 207 TRP A O 1
ATOM 1595 N N . THR A 1 208 ? -3.757 9.575 -4.619 1.00 94.75 208 THR A N 1
ATOM 1596 C CA . THR A 1 208 ? -4.535 8.335 -4.566 1.00 94.75 208 THR A CA 1
ATOM 1597 C C . THR A 1 208 ? -3.777 7.306 -3.747 1.00 94.75 208 THR A C 1
ATOM 1599 O O . THR A 1 208 ? -2.553 7.223 -3.821 1.00 94.75 208 THR A O 1
ATOM 1602 N N . ARG A 1 209 ? -4.491 6.509 -2.954 1.00 96.06 209 ARG A N 1
ATOM 1603 C CA . ARG A 1 209 ? -3.865 5.429 -2.192 1.00 96.06 2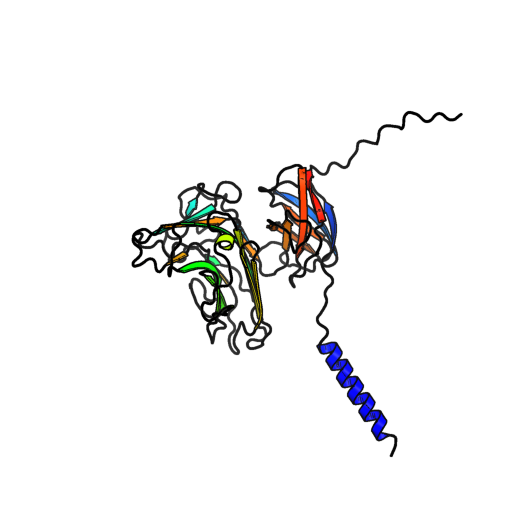09 ARG A CA 1
ATOM 1604 C C . ARG A 1 209 ? -3.688 4.208 -3.079 1.00 96.06 209 ARG A C 1
ATOM 1606 O O . ARG A 1 209 ? -4.664 3.713 -3.647 1.00 96.06 209 ARG A O 1
ATOM 1613 N N . HIS A 1 210 ? -2.466 3.709 -3.192 1.00 97.06 210 HIS A N 1
ATOM 1614 C CA . HIS A 1 210 ? -2.150 2.466 -3.895 1.00 97.06 210 HIS A CA 1
ATOM 1615 C C . HIS A 1 210 ? -1.846 1.387 -2.860 1.00 97.06 210 HIS A C 1
ATOM 1617 O O . HIS A 1 210 ? -1.168 1.638 -1.865 1.00 97.06 210 HIS A O 1
ATOM 1623 N N . GLN A 1 211 ? -2.390 0.189 -3.062 1.00 97.19 211 GLN A N 1
ATOM 1624 C CA . GLN A 1 211 ? -2.231 -0.940 -2.146 1.00 97.19 211 GLN A CA 1
ATOM 1625 C C . GLN A 1 211 ? -1.956 -2.209 -2.952 1.00 97.19 211 GLN A C 1
ATOM 1627 O O . GLN A 1 211 ? -2.621 -2.472 -3.955 1.00 97.19 211 GLN A O 1
ATOM 1632 N N . ILE A 1 212 ? -0.991 -3.002 -2.499 1.00 98.12 212 ILE A N 1
ATOM 1633 C CA . ILE A 1 212 ? -0.618 -4.303 -3.049 1.00 98.12 212 ILE A CA 1
ATOM 1634 C C . ILE A 1 212 ? -0.600 -5.289 -1.884 1.00 98.12 212 ILE A C 1
ATOM 1636 O O . ILE A 1 212 ? 0.151 -5.120 -0.927 1.00 98.12 212 ILE A O 1
ATOM 1640 N N . TYR A 1 213 ? -1.408 -6.335 -1.974 1.00 98.44 213 TYR A N 1
ATOM 1641 C CA . TYR A 1 213 ? -1.337 -7.494 -1.103 1.00 98.44 213 TYR A CA 1
ATOM 1642 C C . TYR A 1 213 ? -0.994 -8.725 -1.933 1.00 98.44 213 TYR A C 1
ATOM 1644 O O . TYR A 1 213 ? -1.687 -9.039 -2.901 1.00 98.44 213 TYR A O 1
ATOM 1652 N N . GLY A 1 214 ? 0.066 -9.423 -1.543 1.00 98.00 214 GLY A N 1
ATOM 1653 C CA . GLY A 1 214 ? 0.454 -10.702 -2.121 1.00 98.00 214 GLY A CA 1
ATOM 1654 C C . GLY A 1 214 ? 0.525 -11.770 -1.046 1.00 98.00 214 GLY A C 1
ATOM 1655 O O . GLY A 1 214 ? 1.018 -11.519 0.052 1.00 98.00 214 GLY A O 1
ATOM 1656 N N . LYS A 1 215 ? 0.057 -12.969 -1.379 1.00 98.25 215 LYS A N 1
ATOM 1657 C CA . LYS A 1 215 ? 0.187 -14.185 -0.582 1.00 98.25 215 LYS A CA 1
ATOM 1658 C C . LYS A 1 215 ? 0.621 -15.328 -1.488 1.00 98.25 215 LYS A C 1
ATOM 1660 O O . LYS A 1 215 ? -0.038 -15.623 -2.494 1.00 98.25 215 LYS A O 1
ATOM 1665 N N . TYR A 1 216 ? 1.712 -15.980 -1.111 1.00 98.25 216 TYR A N 1
ATOM 1666 C CA . TYR A 1 216 ? 2.219 -17.126 -1.845 1.00 98.25 216 TYR A CA 1
ATOM 1667 C C . TYR A 1 216 ? 1.370 -18.380 -1.654 1.00 98.25 216 TYR A C 1
ATOM 1669 O O . TYR A 1 216 ? 0.764 -18.583 -0.601 1.00 98.25 216 TYR A O 1
ATOM 1677 N N . SER A 1 217 ? 1.366 -19.228 -2.682 1.00 98.50 217 SER A N 1
ATOM 1678 C CA . SER A 1 217 ? 0.854 -20.588 -2.592 1.00 98.50 217 SER A CA 1
ATOM 1679 C C . SER A 1 217 ? 1.609 -21.372 -1.523 1.00 98.50 217 SER A C 1
ATOM 1681 O O . SER A 1 217 ? 2.846 -21.379 -1.503 1.00 98.50 217 SER A O 1
ATOM 1683 N N . ASP A 1 218 ? 0.860 -22.050 -0.658 1.00 96.75 218 ASP A N 1
ATOM 1684 C CA . ASP A 1 218 ? 1.411 -22.904 0.393 1.00 96.75 218 ASP A CA 1
ATOM 1685 C C . ASP A 1 218 ? 0.516 -24.138 0.630 1.00 96.75 218 ASP A C 1
ATOM 1687 O O . ASP A 1 218 ? -0.622 -23.977 1.083 1.00 96.75 218 ASP A O 1
ATOM 1691 N N . PRO A 1 219 ? 0.983 -25.364 0.326 1.00 97.50 219 PRO A N 1
ATOM 1692 C CA . PRO A 1 219 ? 2.295 -25.684 -0.244 1.00 97.50 219 PRO A CA 1
ATOM 1693 C C . PRO A 1 219 ? 2.496 -25.112 -1.660 1.00 97.50 219 PRO A C 1
ATOM 1695 O O . PRO A 1 219 ? 1.547 -24.823 -2.387 1.00 97.50 219 PRO A O 1
ATOM 1698 N N . SER A 1 220 ? 3.760 -24.949 -2.067 1.00 98.06 220 SER A N 1
ATOM 1699 C CA . SER A 1 220 ? 4.115 -24.481 -3.416 1.00 98.06 220 SER A CA 1
ATOM 1700 C C . SER A 1 220 ? 3.460 -25.352 -4.498 1.00 98.06 220 SER A C 1
ATOM 1702 O O . SER A 1 220 ? 3.531 -26.580 -4.412 1.00 98.06 220 SER A O 1
ATOM 1704 N N . GLY A 1 221 ? 2.904 -24.738 -5.540 1.00 97.75 221 GLY A N 1
ATOM 1705 C CA . GLY A 1 221 ? 2.177 -25.406 -6.622 1.00 97.75 221 GLY A CA 1
ATOM 1706 C C . GLY A 1 221 ? 0.665 -25.498 -6.409 1.00 97.75 221 GLY A C 1
ATOM 1707 O O . GLY A 1 221 ? -0.057 -25.716 -7.383 1.00 97.75 221 GLY A O 1
ATOM 1708 N N . ASP A 1 222 ? 0.170 -25.282 -5.187 1.00 98.25 222 ASP A N 1
ATOM 1709 C CA . ASP A 1 222 ? -1.268 -25.272 -4.927 1.00 98.25 222 ASP A CA 1
ATOM 1710 C C . ASP A 1 222 ? -1.910 -23.960 -5.395 1.00 98.25 222 ASP A C 1
ATOM 1712 O O . ASP A 1 222 ? -1.380 -22.859 -5.231 1.00 98.25 222 ASP A O 1
ATOM 1716 N N . ALA A 1 223 ? -3.111 -24.069 -5.961 1.00 97.31 223 ALA A N 1
ATOM 1717 C CA . ALA A 1 223 ? -3.913 -22.933 -6.401 1.00 97.31 223 ALA A CA 1
ATOM 1718 C C . ALA A 1 223 ? -4.653 -22.281 -5.215 1.00 97.31 223 ALA A C 1
ATOM 1720 O O . ALA A 1 223 ? -5.880 -22.235 -5.180 1.00 97.31 223 ALA A O 1
ATOM 1721 N N . ASN A 1 224 ? -3.904 -21.827 -4.209 1.00 97.06 224 ASN A N 1
ATOM 1722 C CA . ASN A 1 224 ? -4.403 -21.162 -2.999 1.00 97.06 224 ASN A CA 1
ATOM 1723 C C . ASN A 1 224 ? -3.688 -19.829 -2.699 1.00 97.06 224 ASN A C 1
ATOM 1725 O O . ASN A 1 224 ? -3.898 -19.228 -1.639 1.00 97.06 224 ASN A O 1
ATOM 1729 N N . GLY A 1 225 ? -2.868 -19.367 -3.643 1.00 97.88 225 GLY A N 1
ATOM 1730 C CA . GLY A 1 225 ? -2.280 -18.041 -3.650 1.00 97.88 225 GLY A CA 1
ATOM 1731 C C . GLY A 1 225 ? -3.335 -16.958 -3.854 1.00 97.88 225 GLY A C 1
ATOM 1732 O O . GLY A 1 225 ? -4.443 -17.203 -4.353 1.00 97.88 225 GLY A O 1
ATOM 1733 N N . PHE A 1 226 ? -2.985 -15.743 -3.443 1.00 97.56 226 PHE A N 1
ATOM 1734 C CA . PHE A 1 226 ? -3.890 -14.605 -3.488 1.00 97.56 226 PHE A CA 1
ATOM 1735 C C . PHE A 1 226 ? -3.124 -13.316 -3.776 1.00 97.56 226 PHE A C 1
ATOM 1737 O O . PHE A 1 226 ? -2.105 -13.039 -3.146 1.00 97.56 226 PHE A O 1
ATOM 1744 N N . ILE A 1 227 ? -3.633 -12.514 -4.706 1.00 97.56 227 ILE A N 1
ATOM 1745 C CA . ILE A 1 227 ? -3.142 -11.166 -4.996 1.00 97.56 227 ILE A CA 1
ATOM 1746 C C . ILE A 1 227 ? -4.334 -10.213 -4.973 1.00 97.56 227 ILE A C 1
ATOM 1748 O O . ILE A 1 227 ? -5.357 -10.477 -5.601 1.00 97.56 227 ILE A O 1
ATOM 1752 N N . GLN A 1 228 ? -4.195 -9.087 -4.284 1.00 96.38 228 GLN A N 1
ATOM 1753 C CA . GLN A 1 228 ? -5.135 -7.973 -4.341 1.00 96.38 228 GLN A CA 1
ATOM 1754 C C . GLN A 1 228 ? -4.354 -6.692 -4.602 1.00 96.38 228 GLN A C 1
ATOM 1756 O O . GLN A 1 228 ? -3.377 -6.407 -3.918 1.00 96.38 228 GLN A O 1
ATOM 1761 N N . VAL A 1 229 ? -4.786 -5.921 -5.591 1.00 96.19 229 VAL A N 1
ATOM 1762 C CA . VAL A 1 229 ? -4.212 -4.613 -5.901 1.00 96.19 229 VAL A CA 1
ATOM 1763 C C . VAL A 1 229 ? -5.345 -3.612 -5.992 1.00 96.19 229 VAL A C 1
ATOM 1765 O O . VAL A 1 229 ? -6.331 -3.865 -6.683 1.00 96.19 229 VAL A O 1
ATOM 1768 N N . SER A 1 230 ? -5.206 -2.481 -5.314 1.00 94.38 230 SER A N 1
ATOM 1769 C CA . SER A 1 230 ? -6.154 -1.375 -5.418 1.00 94.38 230 SER A CA 1
ATOM 1770 C C . SER A 1 230 ? -5.434 -0.064 -5.662 1.00 94.38 230 SER A C 1
ATOM 1772 O O . SER A 1 230 ? -4.388 0.180 -5.060 1.00 94.38 230 SER A O 1
ATOM 1774 N N . VAL A 1 231 ? -6.028 0.793 -6.480 1.00 92.81 231 VAL A N 1
ATOM 1775 C CA . 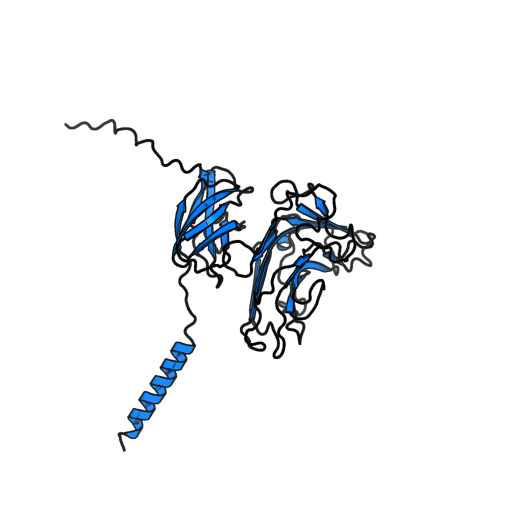VAL A 1 231 ? -5.563 2.157 -6.732 1.00 92.81 231 VAL A CA 1
ATOM 1776 C C . VAL A 1 231 ? -6.758 3.091 -6.621 1.00 92.81 231 VAL A C 1
ATOM 1778 O O . VAL A 1 231 ? -7.781 2.894 -7.279 1.00 92.81 231 VAL A O 1
ATOM 1781 N N . GLY A 1 232 ? -6.671 4.050 -5.701 1.00 91.88 232 GLY A N 1
ATOM 1782 C CA . GLY A 1 232 ? -7.799 4.904 -5.347 1.00 91.88 232 GLY A CA 1
ATOM 1783 C C . GLY A 1 232 ? -9.031 4.079 -4.960 1.00 91.88 232 GLY A C 1
ATOM 1784 O O . GLY A 1 232 ? -9.025 3.349 -3.968 1.00 91.88 232 GLY A O 1
ATOM 1785 N N . SER A 1 233 ? -10.091 4.204 -5.755 1.00 89.94 233 SER A N 1
ATOM 1786 C CA . SER A 1 233 ? -11.376 3.522 -5.545 1.00 89.94 233 SER A CA 1
ATOM 1787 C C . SER A 1 233 ? -11.507 2.169 -6.257 1.00 89.94 233 SER A C 1
ATOM 1789 O O . SER A 1 233 ? -12.475 1.443 -6.019 1.00 89.94 233 SER A O 1
ATOM 1791 N N . GLU A 1 234 ? -10.557 1.813 -7.122 1.00 91.50 234 GLU A N 1
ATOM 1792 C CA . GLU A 1 234 ? -10.605 0.603 -7.941 1.00 91.50 234 GLU A CA 1
ATOM 1793 C C . GLU A 1 234 ? -9.789 -0.525 -7.311 1.00 91.50 234 GLU A C 1
ATOM 1795 O O . GLU A 1 234 ? -8.703 -0.307 -6.780 1.00 91.50 234 GLU A O 1
ATOM 1800 N N . GLU A 1 235 ? -10.287 -1.757 -7.405 1.00 92.75 235 GLU A N 1
ATOM 1801 C CA . GLU A 1 235 ? -9.628 -2.942 -6.859 1.00 92.75 235 GLU A CA 1
ATOM 1802 C C . GLU A 1 235 ? -9.704 -4.118 -7.839 1.00 92.75 235 GLU A C 1
ATOM 1804 O O . GLU A 1 235 ? -10.705 -4.322 -8.536 1.00 92.75 235 GLU A O 1
ATOM 1809 N N . LYS A 1 236 ? -8.633 -4.913 -7.881 1.00 92.88 236 LYS A N 1
ATOM 1810 C CA . LYS A 1 236 ? -8.566 -6.203 -8.566 1.00 92.88 236 LYS A CA 1
ATOM 1811 C C . LYS A 1 236 ? -8.056 -7.275 -7.625 1.00 92.88 236 LYS A C 1
ATOM 1813 O O . LYS A 1 236 ? -7.110 -7.065 -6.869 1.00 92.88 236 LYS A O 1
ATOM 1818 N N . THR A 1 237 ? -8.673 -8.446 -7.721 1.00 94.12 237 THR A N 1
ATOM 1819 C CA . THR A 1 237 ? -8.334 -9.615 -6.916 1.00 94.12 237 THR A CA 1
ATOM 1820 C C . THR A 1 237 ? -8.129 -10.824 -7.812 1.00 94.12 237 THR A C 1
ATOM 1822 O O . THR A 1 237 ? -8.950 -11.110 -8.683 1.00 94.12 237 THR A O 1
ATOM 1825 N N . PHE A 1 238 ? -7.058 -11.561 -7.545 1.00 94.25 238 PHE A N 1
ATOM 1826 C CA . PHE A 1 238 ? -6.754 -12.860 -8.122 1.00 94.25 238 PHE A CA 1
ATOM 1827 C C . PHE A 1 238 ? -6.663 -13.857 -6.972 1.00 94.25 238 PHE A C 1
ATOM 1829 O O . PHE A 1 238 ? -5.726 -13.816 -6.179 1.00 94.25 238 PHE A O 1
ATOM 1836 N N . ALA A 1 239 ? -7.669 -14.715 -6.852 1.00 95.00 239 ALA A N 1
ATOM 1837 C CA . ALA A 1 239 ? -7.772 -15.708 -5.791 1.00 95.00 239 ALA A CA 1
ATOM 1838 C C . ALA A 1 239 ? -7.709 -17.117 -6.378 1.00 95.00 239 ALA A C 1
ATOM 1840 O O . ALA A 1 239 ? -8.086 -17.323 -7.532 1.00 95.00 239 ALA A O 1
ATOM 1841 N N . ASN A 1 240 ? -7.289 -18.084 -5.561 1.00 96.25 240 ASN A N 1
ATOM 1842 C CA . ASN A 1 240 ? -7.145 -19.484 -5.963 1.00 96.25 240 ASN A CA 1
ATOM 1843 C C . ASN A 1 240 ? -6.233 -19.647 -7.192 1.00 96.25 240 ASN A C 1
ATOM 1845 O O . ASN A 1 240 ? -6.536 -20.396 -8.121 1.00 96.25 240 ASN A O 1
ATOM 1849 N N . ILE A 1 241 ? -5.133 -18.893 -7.213 1.00 96.50 241 ILE A N 1
ATOM 1850 C CA . ILE A 1 241 ? -4.109 -18.941 -8.261 1.00 96.50 241 ILE A CA 1
ATOM 1851 C C . ILE A 1 241 ? -2.817 -19.538 -7.705 1.00 96.50 241 ILE A C 1
ATOM 1853 O O . ILE A 1 241 ? -2.621 -19.594 -6.491 1.00 96.50 241 ILE A O 1
ATOM 1857 N N . VAL A 1 242 ? -1.932 -19.992 -8.591 1.00 97.88 242 VAL A N 1
ATOM 1858 C CA . VAL A 1 242 ? -0.573 -20.383 -8.208 1.00 97.88 242 VAL A CA 1
ATOM 1859 C C . VAL A 1 242 ? 0.292 -19.124 -8.214 1.00 97.88 242 VAL A C 1
ATOM 1861 O O . VAL A 1 242 ? 0.507 -18.532 -9.266 1.00 97.88 242 VAL A O 1
ATOM 1864 N N . THR A 1 243 ? 0.736 -18.680 -7.039 1.00 97.69 243 THR A N 1
ATOM 1865 C CA . THR A 1 243 ? 1.660 -17.536 -6.877 1.00 97.69 243 THR A CA 1
ATOM 1866 C C . THR A 1 243 ? 3.069 -17.978 -6.492 1.00 97.69 243 THR A C 1
ATOM 1868 O O . THR A 1 243 ? 3.985 -17.164 -6.451 1.00 97.69 243 THR A O 1
ATOM 1871 N N . ARG A 1 244 ? 3.252 -19.271 -6.211 1.00 98.06 244 ARG A N 1
ATOM 1872 C CA . ARG A 1 244 ? 4.551 -19.919 -6.023 1.00 98.06 244 ARG A CA 1
ATOM 1873 C C . ARG A 1 244 ? 4.487 -21.300 -6.663 1.00 98.06 244 ARG A C 1
ATOM 1875 O O . ARG A 1 244 ? 3.768 -22.165 -6.160 1.00 98.06 244 ARG A O 1
ATOM 1882 N N . ALA A 1 245 ? 5.205 -21.498 -7.763 1.00 98.25 245 ALA A N 1
ATOM 1883 C CA . ALA A 1 245 ? 5.220 -22.742 -8.522 1.00 98.25 245 ALA A CA 1
ATOM 1884 C C . ALA A 1 245 ? 5.802 -23.907 -7.707 1.00 98.25 245 ALA A C 1
ATOM 1886 O O . ALA A 1 245 ? 6.582 -23.723 -6.769 1.00 98.25 245 ALA A O 1
ATOM 1887 N N . ALA A 1 246 ? 5.424 -25.135 -8.069 1.00 98.25 246 ALA A N 1
ATOM 1888 C CA . ALA A 1 246 ? 5.891 -26.335 -7.384 1.00 98.25 246 ALA A CA 1
ATOM 1889 C C . ALA A 1 246 ? 7.427 -26.432 -7.411 1.00 98.25 246 ALA A C 1
ATOM 1891 O O . ALA A 1 246 ? 8.043 -26.381 -8.472 1.00 98.25 246 ALA A O 1
ATOM 1892 N N . GLY A 1 247 ? 8.043 -26.615 -6.240 1.00 97.12 247 GLY A N 1
ATOM 1893 C CA . GLY A 1 247 ? 9.501 -26.729 -6.105 1.00 97.12 247 GLY A CA 1
ATOM 1894 C C . GLY A 1 247 ? 10.223 -25.417 -5.791 1.00 97.12 247 GLY A C 1
ATOM 1895 O O . GLY A 1 247 ? 11.426 -25.452 -5.536 1.00 97.12 247 GLY A O 1
ATOM 1896 N N . TYR A 1 248 ? 9.509 -24.291 -5.739 1.00 97.38 248 TYR A N 1
ATOM 1897 C CA . TYR A 1 248 ? 10.051 -23.003 -5.307 1.00 97.38 248 TYR A CA 1
ATOM 1898 C C . TYR A 1 248 ? 9.778 -22.733 -3.823 1.00 97.38 248 TYR A C 1
ATOM 1900 O O . TYR A 1 248 ? 8.791 -23.200 -3.256 1.00 97.38 248 TYR A O 1
ATOM 1908 N N . SER A 1 249 ? 10.658 -21.949 -3.192 1.00 96.38 249 SER A N 1
ATOM 1909 C CA . SER A 1 249 ? 10.602 -21.633 -1.755 1.00 96.38 249 SER A CA 1
ATOM 1910 C C . SER A 1 249 ? 10.970 -20.182 -1.418 1.00 96.38 249 SER A C 1
ATOM 1912 O O . SER A 1 249 ? 11.300 -19.891 -0.270 1.00 96.38 249 SER A O 1
ATOM 1914 N N . PHE A 1 250 ? 10.983 -19.279 -2.403 1.00 96.44 250 PHE A N 1
ATOM 1915 C CA . PHE A 1 250 ? 11.272 -17.859 -2.176 1.00 96.44 250 PHE A CA 1
ATOM 1916 C C . PHE A 1 250 ? 10.189 -17.214 -1.300 1.00 96.44 250 PHE A C 1
ATOM 1918 O O . PHE A 1 250 ? 9.023 -17.598 -1.372 1.00 96.44 250 PHE A O 1
ATOM 1925 N N . ARG A 1 251 ? 10.551 -16.217 -0.493 1.00 97.06 251 ARG A N 1
ATOM 1926 C CA . ARG A 1 251 ? 9.643 -15.465 0.391 1.00 97.06 251 ARG A CA 1
ATOM 1927 C C . ARG A 1 251 ? 9.819 -13.972 0.133 1.00 97.06 251 ARG A C 1
ATOM 1929 O O . ARG A 1 251 ? 10.877 -13.558 -0.332 1.00 97.06 251 ARG A O 1
ATOM 1936 N N . PHE A 1 252 ? 8.783 -13.174 0.377 1.00 97.44 252 PHE A N 1
ATOM 1937 C CA . PHE A 1 252 ? 8.863 -11.731 0.186 1.00 97.44 252 PHE A CA 1
ATOM 1938 C C . PHE A 1 252 ? 9.860 -11.165 1.190 1.00 97.44 252 PHE A C 1
ATOM 1940 O O . PHE A 1 252 ? 9.819 -11.556 2.355 1.00 97.44 252 PHE A O 1
ATOM 1947 N N . ASN A 1 253 ? 10.721 -10.251 0.755 1.00 95.88 253 ASN A N 1
ATOM 1948 C CA . ASN A 1 253 ? 11.739 -9.638 1.609 1.00 95.88 253 ASN A CA 1
ATOM 1949 C C . ASN A 1 253 ? 11.990 -8.155 1.328 1.00 95.88 253 ASN A C 1
ATOM 1951 O O . ASN A 1 253 ? 12.792 -7.540 2.031 1.00 95.88 253 ASN A O 1
ATOM 1955 N N . ASN A 1 254 ? 11.335 -7.566 0.324 1.00 95.62 254 ASN A N 1
ATOM 1956 C CA . ASN A 1 254 ? 11.384 -6.126 0.118 1.00 95.62 254 ASN A CA 1
ATOM 1957 C C . ASN A 1 254 ? 10.190 -5.573 -0.656 1.00 95.62 254 ASN A C 1
ATOM 1959 O O . ASN A 1 254 ? 9.490 -6.285 -1.380 1.00 95.62 254 ASN A O 1
ATOM 1963 N N . VAL A 1 255 ? 10.025 -4.258 -0.553 1.00 96.19 255 VAL A N 1
ATOM 1964 C CA . VAL A 1 255 ? 9.223 -3.446 -1.475 1.00 96.19 255 VAL A CA 1
ATOM 1965 C C . VAL A 1 255 ? 10.121 -2.512 -2.278 1.00 96.19 255 VAL A C 1
ATOM 1967 O O . VAL A 1 255 ? 11.233 -2.193 -1.852 1.00 96.19 255 VAL A O 1
ATOM 1970 N N . ILE A 1 256 ? 9.629 -2.052 -3.429 1.00 95.50 256 ILE A N 1
ATOM 1971 C CA . ILE A 1 256 ? 10.237 -0.968 -4.211 1.00 95.50 256 ILE A CA 1
ATOM 1972 C C . ILE A 1 256 ? 9.217 0.151 -4.379 1.00 95.50 256 ILE A C 1
ATOM 1974 O O . ILE A 1 256 ? 8.097 -0.096 -4.841 1.00 95.50 256 ILE A O 1
ATOM 1978 N N . LEU A 1 257 ? 9.643 1.376 -4.072 1.00 96.19 257 LEU A N 1
ATOM 1979 C CA . LEU A 1 257 ? 8.840 2.579 -4.254 1.00 96.19 257 LEU A CA 1
ATOM 1980 C C . LEU A 1 257 ? 8.482 2.810 -5.734 1.00 96.19 257 LEU A C 1
ATOM 1982 O O . LEU A 1 257 ? 9.285 2.591 -6.647 1.00 96.19 257 LEU A O 1
ATOM 1986 N N . GLY A 1 258 ? 7.285 3.335 -5.967 1.00 94.50 258 GLY A N 1
ATOM 1987 C CA . GLY A 1 258 ? 6.709 3.687 -7.269 1.00 94.50 258 GLY A CA 1
ATOM 1988 C C . GLY A 1 258 ? 7.323 4.834 -8.061 1.00 94.50 258 GLY A C 1
ATOM 1989 O O . GLY A 1 258 ? 6.636 5.453 -8.867 1.00 94.50 258 GLY A O 1
ATOM 1990 N N . LEU A 1 259 ? 8.585 5.177 -7.835 1.00 94.38 259 LEU A N 1
ATOM 1991 C CA . LEU A 1 259 ? 9.214 6.389 -8.373 1.00 94.38 259 LEU A CA 1
ATOM 1992 C C . LEU A 1 259 ? 9.801 6.183 -9.776 1.00 94.38 259 LEU A C 1
ATOM 1994 O O . LEU A 1 259 ? 10.793 6.810 -10.133 1.00 94.38 259 LEU A O 1
ATOM 1998 N N . MET A 1 260 ? 9.256 5.260 -10.571 1.00 91.88 260 MET A N 1
ATOM 1999 C CA . MET A 1 260 ? 9.886 4.818 -11.817 1.00 91.88 260 MET A CA 1
ATOM 2000 C C . MET A 1 260 ? 9.026 5.103 -13.044 1.00 91.88 260 MET A C 1
ATOM 2002 O O . MET A 1 260 ? 7.845 4.757 -13.104 1.00 91.88 260 MET A O 1
ATOM 2006 N N . PHE A 1 261 ? 9.678 5.614 -14.085 1.00 90.12 261 PHE A N 1
ATOM 2007 C CA . PHE A 1 261 ? 9.086 5.865 -15.395 1.00 90.12 261 PHE A CA 1
ATOM 2008 C C . PHE A 1 261 ? 10.135 5.570 -16.472 1.00 90.12 261 PHE A C 1
ATOM 2010 O O . PHE A 1 261 ? 11.268 6.023 -16.360 1.00 90.12 261 PHE A O 1
ATOM 2017 N N . SER A 1 262 ? 9.821 4.770 -17.495 1.00 87.12 262 SER A N 1
ATOM 2018 C CA . SER A 1 262 ? 10.792 4.450 -18.564 1.00 87.12 262 SER A CA 1
ATOM 2019 C C . SER A 1 262 ? 10.145 4.400 -19.940 1.00 87.12 262 SER A C 1
ATOM 2021 O O . SER A 1 262 ? 8.936 4.565 -20.069 1.00 87.12 262 SER A O 1
ATOM 2023 N N . ASN A 1 263 ? 10.964 4.113 -20.955 1.00 84.62 263 ASN A N 1
ATOM 2024 C CA . ASN A 1 263 ? 10.569 4.029 -22.363 1.00 84.62 263 ASN A CA 1
ATOM 2025 C C . ASN A 1 263 ? 10.106 5.386 -22.913 1.00 84.62 263 ASN A C 1
ATOM 2027 O O . ASN A 1 263 ? 9.184 5.462 -23.715 1.00 84.62 263 ASN A O 1
ATOM 2031 N N . LEU A 1 264 ? 10.778 6.454 -22.474 1.00 82.19 264 LEU A N 1
ATOM 2032 C CA . LEU A 1 264 ? 10.559 7.815 -22.964 1.00 82.19 264 LEU A CA 1
ATOM 2033 C C . LEU A 1 264 ? 11.317 8.106 -24.266 1.00 82.19 264 LEU A C 1
ATOM 2035 O O . LEU A 1 264 ? 11.159 9.186 -24.824 1.00 82.19 264 LEU A O 1
ATOM 2039 N N . GLU A 1 265 ? 12.150 7.183 -24.760 1.00 80.06 265 GLU A N 1
ATOM 2040 C CA . GLU A 1 265 ? 12.896 7.364 -26.011 1.00 80.06 265 GLU A CA 1
ATOM 2041 C C . GLU A 1 265 ? 11.937 7.637 -27.182 1.00 80.06 265 GLU A C 1
ATOM 2043 O O . GLU A 1 265 ? 10.956 6.923 -27.376 1.00 80.06 265 GLU A O 1
ATOM 2048 N N . GLY A 1 266 ? 12.208 8.694 -27.952 1.00 77.50 266 GLY A N 1
ATOM 2049 C CA . GLY A 1 266 ? 11.334 9.143 -29.042 1.00 77.50 266 GLY A CA 1
ATOM 2050 C C . GLY A 1 266 ? 10.249 10.152 -28.642 1.00 77.50 266 GLY A C 1
ATOM 2051 O O . GLY A 1 266 ? 9.520 10.606 -29.522 1.00 77.50 266 GLY A O 1
ATOM 2052 N N . TYR A 1 267 ? 10.173 10.552 -27.368 1.00 82.00 267 TYR A N 1
ATOM 2053 C CA . TYR A 1 267 ? 9.191 11.518 -26.860 1.00 82.00 267 TYR A CA 1
ATOM 2054 C C . TYR A 1 267 ? 9.871 12.750 -26.225 1.00 82.00 267 TYR A C 1
ATOM 2056 O O . TYR A 1 267 ? 9.915 12.868 -25.006 1.00 82.00 267 TYR A O 1
ATOM 2064 N N . PRO A 1 268 ? 10.430 13.678 -27.026 1.00 80.62 268 PRO A N 1
ATOM 2065 C CA . PRO A 1 268 ? 11.353 14.721 -26.550 1.00 80.62 268 PRO A CA 1
ATOM 2066 C C . PRO A 1 268 ? 10.756 15.772 -25.597 1.00 80.62 268 PRO A C 1
ATOM 2068 O O . PRO A 1 268 ? 11.519 16.482 -24.953 1.00 80.62 268 PRO A O 1
ATOM 2071 N N . ASP A 1 269 ? 9.429 15.846 -25.465 1.00 84.19 269 ASP A N 1
ATOM 2072 C CA . ASP A 1 269 ? 8.738 16.852 -24.640 1.00 84.19 269 ASP A CA 1
ATOM 2073 C C . ASP A 1 269 ? 8.083 16.262 -23.375 1.00 84.19 269 ASP A C 1
ATOM 2075 O O . ASP A 1 269 ? 7.290 16.926 -22.706 1.00 84.19 269 ASP A O 1
ATOM 2079 N N . THR A 1 270 ? 8.366 14.998 -23.049 1.00 86.69 270 THR A N 1
ATOM 2080 C CA . THR A 1 270 ? 7.721 14.319 -21.918 1.00 86.69 270 THR A CA 1
ATOM 2081 C C . THR A 1 270 ? 8.426 14.597 -20.611 1.00 86.69 270 THR A C 1
ATOM 2083 O O . THR A 1 270 ? 9.652 14.482 -20.528 1.00 86.69 270 THR A O 1
ATOM 2086 N N . TYR A 1 271 ? 7.630 14.861 -19.584 1.00 89.81 271 TYR A N 1
ATOM 2087 C CA . TYR A 1 271 ? 8.085 15.072 -18.221 1.00 89.81 271 TYR A CA 1
ATOM 2088 C C . TYR A 1 271 ? 7.100 14.437 -17.240 1.00 89.81 271 TYR A C 1
ATOM 2090 O O . TYR A 1 271 ? 5.891 14.400 -17.489 1.00 89.81 271 TYR A O 1
ATOM 2098 N N . HIS A 1 272 ? 7.629 13.944 -16.125 1.00 92.19 272 HIS A N 1
ATOM 2099 C CA . HIS A 1 272 ? 6.889 13.250 -15.082 1.00 92.19 272 HIS A CA 1
ATOM 2100 C C . HIS A 1 272 ? 7.459 13.607 -13.716 1.00 92.19 272 HIS A C 1
ATOM 2102 O O . HIS A 1 272 ? 8.621 13.332 -13.418 1.00 92.19 272 HIS A O 1
ATOM 2108 N N . HIS A 1 273 ? 6.612 14.179 -12.881 1.00 94.38 273 HIS A N 1
ATOM 2109 C CA . HIS A 1 273 ? 6.804 14.353 -11.457 1.00 94.38 273 HIS A CA 1
ATOM 2110 C C . HIS A 1 273 ? 6.058 13.225 -10.754 1.00 94.38 273 HIS A C 1
ATOM 2112 O O . HIS A 1 273 ? 4.871 13.018 -11.004 1.00 94.38 273 HIS A O 1
ATOM 2118 N N . ILE A 1 274 ? 6.753 12.464 -9.920 1.00 95.19 274 ILE A N 1
ATOM 2119 C CA . ILE A 1 274 ? 6.174 11.340 -9.186 1.00 95.19 274 ILE A CA 1
ATOM 2120 C C . ILE A 1 274 ? 6.422 11.577 -7.708 1.00 95.19 274 ILE A C 1
ATOM 2122 O O . ILE A 1 274 ? 7.564 11.829 -7.324 1.00 95.19 274 ILE A O 1
ATOM 2126 N N . TYR A 1 275 ? 5.366 11.472 -6.911 1.00 97.50 275 TYR A N 1
ATOM 2127 C CA . TYR A 1 275 ? 5.370 11.703 -5.475 1.00 97.50 275 TYR A CA 1
ATOM 2128 C C . TYR A 1 275 ? 4.817 10.482 -4.745 1.00 97.50 275 TYR A C 1
ATOM 2130 O O . TYR A 1 275 ? 3.845 9.866 -5.194 1.00 97.50 275 TYR A O 1
ATOM 2138 N N . ILE A 1 276 ? 5.443 10.145 -3.622 1.00 97.88 276 ILE A N 1
ATOM 2139 C CA . ILE A 1 276 ? 5.020 9.088 -2.707 1.00 97.88 276 ILE A CA 1
ATOM 2140 C C . ILE A 1 276 ? 5.055 9.612 -1.286 1.00 97.88 276 ILE A C 1
ATOM 2142 O O . ILE A 1 276 ? 5.997 10.304 -0.913 1.00 97.88 276 ILE A O 1
ATOM 2146 N N . ASP A 1 277 ? 4.054 9.231 -0.510 1.00 97.25 277 ASP A N 1
ATOM 2147 C CA . ASP A 1 277 ? 3.951 9.580 0.898 1.00 97.25 277 ASP A CA 1
ATOM 2148 C C . ASP A 1 277 ? 3.253 8.461 1.690 1.00 97.25 277 ASP A C 1
ATOM 2150 O O . ASP A 1 277 ? 2.697 7.536 1.084 1.00 97.25 277 ASP A O 1
ATOM 2154 N N . ASP A 1 278 ? 3.273 8.536 3.020 1.00 96.50 278 ASP A N 1
ATOM 2155 C CA . ASP A 1 278 ? 2.515 7.675 3.941 1.00 96.50 278 ASP A CA 1
ATOM 2156 C C . ASP A 1 278 ? 2.642 6.169 3.639 1.00 96.50 278 ASP A C 1
ATOM 2158 O O . ASP A 1 278 ? 1.663 5.464 3.341 1.00 96.50 278 ASP A O 1
ATOM 2162 N N . VAL A 1 279 ? 3.869 5.651 3.685 1.00 97.81 279 VAL A N 1
ATOM 2163 C CA . VAL A 1 279 ? 4.142 4.239 3.406 1.00 97.81 279 VAL A CA 1
ATOM 2164 C C . VAL A 1 279 ? 3.796 3.376 4.620 1.00 97.81 279 VAL A C 1
ATOM 2166 O O . VAL A 1 279 ? 4.305 3.568 5.719 1.00 97.81 279 VAL A O 1
ATOM 2169 N N . TYR A 1 280 ? 2.968 2.357 4.393 1.00 98.25 280 TYR A N 1
ATOM 2170 C CA . TYR A 1 280 ? 2.568 1.362 5.383 1.00 98.25 280 TYR A CA 1
ATOM 2171 C C . TYR A 1 280 ? 2.858 -0.049 4.861 1.00 98.25 280 TYR A C 1
ATOM 2173 O O . TYR A 1 280 ? 2.346 -0.444 3.807 1.00 98.25 280 TYR A O 1
ATOM 2181 N N . ILE A 1 281 ? 3.652 -0.824 5.601 1.00 98.50 281 ILE A N 1
ATOM 2182 C CA . ILE A 1 281 ? 4.014 -2.207 5.259 1.00 98.50 281 ILE A CA 1
ATOM 2183 C C . ILE A 1 281 ? 3.645 -3.126 6.417 1.00 98.50 281 ILE A C 1
ATOM 2185 O O . ILE A 1 281 ? 3.973 -2.849 7.567 1.00 98.50 281 ILE A O 1
ATOM 2189 N N . ASP A 1 282 ? 3.017 -4.256 6.114 1.00 98.31 282 ASP A N 1
ATOM 2190 C CA . ASP A 1 282 ? 2.692 -5.281 7.102 1.00 98.31 282 ASP A CA 1
ATOM 2191 C C . ASP A 1 282 ? 2.774 -6.688 6.491 1.00 98.31 282 ASP A C 1
ATOM 2193 O O . ASP A 1 282 ? 2.677 -6.865 5.277 1.00 98.31 282 ASP A O 1
ATOM 2197 N N . ASN A 1 283 ? 2.930 -7.715 7.323 1.00 96.56 283 ASN A N 1
ATOM 2198 C CA . ASN A 1 283 ? 2.906 -9.128 6.924 1.00 96.56 283 ASN A CA 1
ATOM 2199 C C . ASN A 1 283 ? 1.537 -9.787 7.157 1.00 96.56 283 ASN A C 1
ATOM 2201 O O . ASN A 1 283 ? 1.416 -11.009 7.275 1.00 96.56 283 ASN A O 1
ATOM 2205 N N . THR A 1 284 ? 0.487 -8.976 7.219 1.00 95.62 284 THR A N 1
ATOM 2206 C CA . THR A 1 284 ? -0.908 -9.397 7.312 1.00 95.62 284 THR A CA 1
ATOM 2207 C C . THR A 1 284 ? -1.810 -8.328 6.701 1.00 95.62 284 THR A C 1
ATOM 2209 O O . THR A 1 284 ? -1.400 -7.190 6.497 1.00 95.62 284 THR A O 1
ATOM 2212 N N . ARG A 1 285 ? -3.066 -8.681 6.416 1.00 96.19 285 ARG A N 1
ATOM 2213 C CA . ARG A 1 285 ? -4.101 -7.702 6.046 1.00 96.19 285 ARG A CA 1
ATOM 2214 C C . ARG A 1 285 ? -4.679 -6.978 7.265 1.00 96.19 285 ARG A C 1
ATOM 2216 O O . ARG A 1 285 ? -5.354 -5.963 7.078 1.00 96.19 285 ARG A O 1
ATOM 2223 N N . ALA A 1 286 ? -4.429 -7.503 8.470 1.00 97.88 286 ALA A N 1
ATOM 2224 C CA . ALA A 1 286 ? -5.022 -7.005 9.701 1.00 97.88 286 ALA A CA 1
ATOM 2225 C C . ALA A 1 286 ? -4.547 -5.583 10.003 1.00 97.88 286 ALA A C 1
ATOM 2227 O O . ALA A 1 286 ? -3.355 -5.364 10.206 1.00 97.88 286 ALA A O 1
ATOM 2228 N N . ARG A 1 287 ? -5.477 -4.628 10.031 1.00 98.25 287 ARG A N 1
ATOM 2229 C CA . ARG A 1 287 ? -5.191 -3.209 10.275 1.00 98.25 287 ARG A CA 1
ATOM 2230 C C . ARG A 1 287 ? -6.444 -2.459 10.706 1.00 98.25 287 ARG A C 1
ATOM 2232 O O . ARG A 1 287 ? -7.565 -2.914 10.480 1.00 98.25 287 ARG A O 1
ATOM 2239 N N . VAL A 1 288 ? -6.242 -1.294 11.302 1.00 98.38 288 VAL A N 1
ATOM 2240 C CA . VAL A 1 288 ? -7.314 -0.341 11.592 1.00 98.38 288 VAL A CA 1
ATOM 2241 C C . VAL A 1 288 ? -7.262 0.758 10.544 1.00 98.38 288 VAL A C 1
ATOM 2243 O O . VAL A 1 288 ? -6.185 1.275 10.255 1.00 98.38 288 VAL A O 1
ATOM 2246 N N . GLU A 1 289 ? -8.412 1.142 10.005 1.00 97.94 289 GLU A N 1
ATOM 2247 C CA . GLU A 1 289 ? -8.532 2.316 9.145 1.00 97.94 289 GLU A CA 1
ATOM 2248 C C . GLU A 1 289 ? -9.567 3.287 9.707 1.00 97.94 289 GLU A C 1
ATOM 2250 O O . GLU A 1 289 ? -10.595 2.875 10.242 1.00 97.94 289 GLU A O 1
ATOM 2255 N N . MET A 1 290 ? -9.301 4.582 9.568 1.00 97.50 290 MET A N 1
ATOM 2256 C CA . MET A 1 290 ? -10.321 5.619 9.694 1.00 97.50 290 MET A CA 1
ATOM 2257 C C . MET A 1 290 ? -10.617 6.165 8.309 1.00 97.50 290 MET A C 1
ATOM 2259 O O . MET A 1 290 ? -9.685 6.462 7.565 1.00 97.50 290 MET A O 1
ATOM 2263 N N . CYS A 1 291 ? -11.896 6.287 7.971 1.00 96.50 291 CYS A N 1
ATOM 2264 C CA . CYS A 1 291 ? -12.338 6.725 6.654 1.00 96.50 291 CYS A CA 1
ATOM 2265 C C . CYS A 1 291 ? -13.436 7.791 6.728 1.00 96.50 291 CYS A C 1
ATOM 2267 O O . CYS A 1 291 ? -14.125 7.919 7.740 1.00 96.50 291 CYS A O 1
ATOM 2269 N N . GLU A 1 292 ? -13.656 8.509 5.631 1.00 95.19 292 GLU A N 1
ATOM 2270 C CA . GLU A 1 292 ? -14.700 9.541 5.519 1.00 95.19 292 GLU A CA 1
ATOM 2271 C C . GLU A 1 292 ? -16.125 8.963 5.425 1.00 95.19 292 GLU A C 1
ATOM 2273 O O . GLU A 1 292 ? -17.099 9.583 5.854 1.00 95.19 292 GLU A O 1
ATOM 2278 N N . GLY A 1 293 ? -16.269 7.775 4.837 1.00 95.88 293 GLY A N 1
ATOM 2279 C CA . GLY A 1 293 ? -17.552 7.148 4.529 1.00 95.88 293 GLY A CA 1
ATOM 2280 C C . GLY A 1 293 ? -17.989 6.094 5.548 1.00 95.88 293 GLY A C 1
ATOM 2281 O O . GLY A 1 293 ? -17.185 5.325 6.074 1.00 95.88 293 GLY A O 1
ATOM 2282 N N . SER A 1 294 ? -19.302 6.007 5.775 1.00 97.31 294 SER A N 1
ATOM 2283 C CA . SER A 1 294 ? -19.931 5.133 6.781 1.00 97.31 294 SER A CA 1
ATOM 2284 C C . SER A 1 294 ? -20.101 3.668 6.376 1.00 97.31 294 SER A C 1
ATOM 2286 O O . SER A 1 294 ? -20.417 2.829 7.223 1.00 97.31 294 SER A O 1
ATOM 2288 N N . LEU A 1 295 ? -19.905 3.351 5.095 1.00 97.62 295 LEU A N 1
ATOM 2289 C CA . LEU A 1 295 ? -19.969 1.993 4.560 1.00 97.62 295 LEU A CA 1
ATOM 2290 C C . LEU A 1 295 ? -18.636 1.629 3.914 1.00 97.62 295 LEU A C 1
ATOM 2292 O O . LEU A 1 295 ? -18.136 2.395 3.094 1.00 97.62 295 LEU A O 1
ATOM 2296 N N . TRP A 1 296 ? -18.119 0.427 4.178 1.00 95.62 296 TRP A N 1
ATOM 2297 C CA . TRP A 1 296 ? -16.845 -0.032 3.607 1.00 95.62 296 TRP A CA 1
ATOM 2298 C C . TRP A 1 296 ? -16.831 0.012 2.068 1.00 95.62 296 TRP A C 1
ATOM 2300 O O . TRP A 1 296 ? -15.827 0.367 1.448 1.00 95.62 296 TRP A O 1
ATOM 2310 N N . SER A 1 297 ? -17.970 -0.292 1.435 1.00 93.88 297 SER A N 1
ATOM 2311 C CA . SER A 1 297 ? -18.139 -0.253 -0.025 1.00 93.88 297 SER A CA 1
ATOM 2312 C C . SER A 1 297 ? -18.138 1.161 -0.620 1.00 93.88 297 SER A C 1
ATOM 2314 O O . SER A 1 297 ? -18.035 1.299 -1.832 1.00 93.88 297 SER A O 1
ATOM 2316 N N . ASN A 1 298 ? -18.296 2.198 0.206 1.00 93.75 298 ASN A N 1
ATOM 2317 C CA . ASN A 1 298 ? -18.294 3.608 -0.189 1.00 93.75 298 ASN A CA 1
ATOM 2318 C C . ASN A 1 298 ? -17.601 4.457 0.891 1.00 93.75 298 ASN A C 1
ATOM 2320 O O . ASN A 1 298 ? -18.175 5.398 1.440 1.00 93.75 298 ASN A O 1
ATOM 2324 N N . ARG A 1 299 ? -16.387 4.041 1.259 1.00 94.12 299 ARG A N 1
ATOM 2325 C CA . ARG A 1 299 ? -15.646 4.563 2.415 1.00 94.12 299 ARG A CA 1
ATOM 2326 C C . ARG A 1 299 ? -14.897 5.873 2.155 1.00 94.12 299 ARG A C 1
ATOM 2328 O O . ARG A 1 299 ? -14.487 6.507 3.114 1.00 94.12 299 ARG A O 1
ATOM 2335 N N . GLY A 1 300 ? -14.759 6.304 0.901 1.00 92.06 300 GLY A N 1
ATOM 2336 C CA . GLY A 1 300 ? -13.993 7.510 0.567 1.00 92.06 300 GLY A CA 1
ATOM 2337 C C . GLY A 1 300 ? -12.505 7.361 0.899 1.00 92.06 300 GLY A C 1
ATOM 2338 O O . GLY A 1 300 ? -11.970 6.250 0.830 1.00 92.06 300 GLY A O 1
ATOM 2339 N N . ALA A 1 301 ? -11.843 8.469 1.242 1.00 91.25 301 ALA A N 1
ATOM 2340 C CA . ALA A 1 301 ? -10.452 8.434 1.682 1.00 91.25 301 ALA A CA 1
ATOM 2341 C C . ALA A 1 301 ? -10.326 7.717 3.037 1.00 91.25 301 ALA A C 1
ATOM 2343 O O . ALA A 1 301 ? -11.179 7.876 3.913 1.00 91.25 301 ALA A O 1
ATOM 2344 N N . CYS A 1 302 ? -9.264 6.922 3.192 1.00 94.12 302 CYS A N 1
ATOM 2345 C CA . CYS A 1 302 ? -8.991 6.131 4.389 1.00 94.12 302 CYS A CA 1
ATOM 2346 C C . CYS A 1 302 ? -7.517 6.198 4.767 1.00 94.12 302 CYS A C 1
ATOM 2348 O O . CYS A 1 302 ? -6.659 5.947 3.916 1.00 94.12 302 CYS A O 1
ATOM 2350 N N . ASN A 1 303 ? -7.251 6.357 6.061 1.00 94.38 303 ASN A N 1
ATOM 2351 C CA . ASN A 1 303 ? -5.908 6.332 6.618 1.00 94.38 303 ASN A CA 1
ATOM 2352 C C . ASN A 1 303 ? -5.704 5.135 7.548 1.00 94.38 303 ASN A C 1
ATOM 2354 O O . ASN A 1 303 ? -6.532 4.911 8.445 1.00 94.38 303 ASN A O 1
ATOM 2358 N N . PRO A 1 304 ? -4.603 4.376 7.387 1.00 97.00 304 PRO A N 1
ATOM 2359 C CA . PRO A 1 304 ? -4.240 3.346 8.345 1.00 97.00 304 PRO A CA 1
ATOM 2360 C C . PRO A 1 304 ? -3.846 3.994 9.676 1.00 97.00 304 PRO A C 1
ATOM 2362 O O . PRO A 1 304 ? -3.067 4.941 9.706 1.00 97.00 304 PRO A O 1
ATOM 2365 N N . GLN A 1 305 ? -4.390 3.471 10.770 1.00 97.94 305 GLN A N 1
ATOM 2366 C CA . GLN A 1 305 ? -3.989 3.834 12.131 1.00 97.94 305 GLN A CA 1
ATOM 2367 C C . GLN A 1 305 ? -2.890 2.875 12.589 1.00 97.94 305 GLN A C 1
ATOM 2369 O O . GLN A 1 305 ? -2.844 1.740 12.110 1.00 97.94 305 GLN A O 1
ATOM 2374 N N . ILE A 1 306 ? -2.007 3.306 13.491 1.00 98.12 306 ILE A N 1
ATOM 2375 C CA . ILE A 1 306 ? -0.757 2.583 13.773 1.00 98.12 306 ILE A CA 1
ATOM 2376 C C . ILE A 1 306 ? -0.927 1.747 15.044 1.00 98.12 306 ILE A C 1
ATOM 2378 O O . ILE A 1 306 ? -0.884 2.311 16.139 1.00 98.12 306 ILE A O 1
ATOM 2382 N N . PRO A 1 307 ? -1.175 0.425 14.958 1.00 98.31 307 PRO A N 1
ATOM 2383 C CA . PRO A 1 307 ? -1.483 -0.364 16.140 1.00 98.31 307 PRO A CA 1
ATOM 2384 C C . PRO A 1 307 ? -0.222 -0.598 16.974 1.00 98.31 307 PRO A C 1
ATOM 2386 O O . PRO A 1 307 ? 0.826 -0.919 16.432 1.00 98.31 307 PRO A O 1
ATOM 2389 N N . SER A 1 308 ? -0.335 -0.507 18.295 1.00 98.31 308 SER A N 1
ATOM 2390 C CA . SER A 1 308 ? 0.729 -0.838 19.255 1.00 98.31 308 SER A CA 1
ATOM 2391 C C . SER A 1 308 ? 0.397 -2.074 20.097 1.00 98.31 308 SER A C 1
ATOM 2393 O O . SER A 1 308 ? 1.282 -2.726 20.648 1.00 98.31 308 SER A O 1
ATOM 2395 N N . ALA A 1 309 ? -0.881 -2.456 20.161 1.00 98.50 309 ALA A N 1
ATOM 2396 C CA . ALA A 1 309 ? -1.336 -3.709 20.754 1.00 98.50 309 ALA A CA 1
ATOM 2397 C C . ALA A 1 309 ? -2.562 -4.233 20.001 1.00 98.50 309 ALA A C 1
ATOM 2399 O O . ALA A 1 309 ? -3.433 -3.452 19.622 1.00 98.50 309 ALA A O 1
ATOM 2400 N N . TRP A 1 310 ? -2.653 -5.551 19.812 1.00 98.56 310 TRP A N 1
ATOM 2401 C CA . TRP A 1 310 ? -3.760 -6.174 19.087 1.00 98.56 310 TRP A CA 1
ATOM 2402 C C . TRP A 1 310 ? -4.155 -7.509 19.709 1.00 98.56 310 TRP A C 1
ATOM 2404 O O . TRP A 1 310 ? -3.338 -8.411 19.896 1.00 98.56 310 TRP A O 1
ATOM 2414 N N . SER A 1 311 ? -5.442 -7.646 19.988 1.00 98.06 311 SER A N 1
ATOM 2415 C CA . SER A 1 311 ? -6.091 -8.876 20.422 1.00 98.06 311 SER A CA 1
ATOM 2416 C C . SER A 1 311 ? -7.475 -8.967 19.787 1.00 98.06 311 SER A C 1
ATOM 2418 O O . SER A 1 311 ? -7.972 -7.981 19.248 1.00 98.06 311 SER A O 1
ATOM 2420 N N . ASP A 1 312 ? -8.130 -10.118 19.927 1.00 97.38 312 ASP A N 1
ATOM 2421 C CA . ASP A 1 312 ? -9.429 -10.362 19.291 1.00 97.38 312 ASP A CA 1
ATOM 2422 C C . ASP A 1 312 ? -10.539 -9.384 19.721 1.00 97.38 312 ASP A C 1
ATOM 2424 O O . ASP A 1 312 ? -11.480 -9.147 18.966 1.00 97.38 312 ASP A O 1
ATOM 2428 N N . GLY A 1 313 ? -10.427 -8.798 20.918 1.00 97.75 313 GLY A N 1
ATOM 2429 C CA . GLY A 1 313 ? -11.433 -7.877 21.456 1.00 97.75 313 GLY A CA 1
ATOM 2430 C C . GLY A 1 313 ? -10.939 -6.462 21.753 1.00 97.75 313 GLY A C 1
ATOM 2431 O O . GLY A 1 313 ? -11.722 -5.639 22.227 1.00 97.75 313 GLY A O 1
ATOM 2432 N N . SER A 1 314 ? -9.657 -6.168 21.528 1.00 98.44 314 SER A N 1
ATOM 2433 C CA . SER A 1 314 ? -9.077 -4.862 21.855 1.00 98.44 314 SER A CA 1
ATOM 2434 C C . SER A 1 314 ? -7.860 -4.551 20.996 1.00 98.44 314 SER A C 1
ATOM 2436 O O . SER A 1 314 ? -6.951 -5.379 20.895 1.00 98.44 314 SER A O 1
ATOM 2438 N N . ILE A 1 315 ? -7.816 -3.332 20.462 1.00 98.81 315 ILE A N 1
ATOM 2439 C CA . ILE A 1 315 ? -6.690 -2.773 19.711 1.00 98.81 315 ILE A CA 1
ATOM 2440 C C . ILE A 1 315 ? -6.311 -1.431 20.339 1.00 98.81 315 ILE A C 1
ATOM 2442 O O . ILE A 1 315 ? -7.176 -0.581 20.541 1.00 98.81 315 ILE A O 1
ATOM 2446 N N . SER A 1 316 ? -5.031 -1.233 20.634 1.00 98.62 316 SER A N 1
ATOM 2447 C CA . SER A 1 316 ? -4.475 0.092 20.926 1.00 98.62 316 SER A CA 1
ATOM 2448 C C . SER A 1 316 ? -3.774 0.598 19.677 1.00 98.62 316 SER A C 1
ATOM 2450 O O . SER A 1 316 ? -3.016 -0.156 19.067 1.00 98.62 316 SER A O 1
ATOM 2452 N N . ALA A 1 317 ? -4.031 1.844 19.286 1.00 98.44 317 ALA A N 1
ATOM 2453 C CA . ALA A 1 317 ? -3.445 2.437 18.089 1.00 98.44 317 ALA A CA 1
ATOM 2454 C C . ALA A 1 317 ? -3.133 3.921 18.284 1.00 98.44 317 ALA A C 1
ATOM 2456 O O . ALA A 1 317 ? -3.797 4.601 19.067 1.00 98.44 317 ALA A O 1
ATOM 2457 N N . THR A 1 318 ? -2.134 4.408 17.557 1.00 98.12 318 THR A N 1
ATOM 2458 C CA . THR A 1 318 ? -1.878 5.834 17.360 1.00 98.12 318 THR A CA 1
ATOM 2459 C C . THR A 1 318 ? -2.699 6.325 16.175 1.00 98.12 318 THR A C 1
ATOM 2461 O O . THR A 1 318 ? -2.741 5.669 15.127 1.00 98.12 318 THR A O 1
ATOM 2464 N N . VAL A 1 319 ? -3.366 7.462 16.354 1.00 97.00 319 VAL A N 1
ATOM 2465 C CA . VAL A 1 319 ? -4.200 8.078 15.329 1.00 97.00 319 VAL A CA 1
ATOM 2466 C C . VAL A 1 319 ? -3.323 8.711 14.251 1.00 97.00 319 VAL A C 1
ATOM 2468 O O . VAL A 1 319 ? -2.435 9.497 14.555 1.00 97.00 319 VAL A O 1
ATOM 2471 N N . ASN A 1 320 ? -3.610 8.370 12.999 1.00 95.44 320 ASN A N 1
ATOM 2472 C CA . ASN A 1 320 ? -3.115 9.036 11.798 1.00 95.44 320 ASN A CA 1
ATOM 2473 C C . ASN A 1 320 ? -4.309 9.750 11.153 1.00 95.44 320 ASN A C 1
ATOM 2475 O O . ASN A 1 320 ? -5.145 9.120 10.487 1.00 95.44 320 ASN A O 1
ATOM 2479 N N . GLY A 1 321 ? -4.426 11.043 11.430 1.00 89.81 321 GLY A N 1
ATOM 2480 C CA . GLY A 1 321 ? -5.610 11.840 11.135 1.00 89.81 321 GLY A CA 1
ATOM 2481 C C . GLY A 1 321 ? -5.322 13.259 10.664 1.00 89.81 321 GLY A C 1
ATOM 2482 O O . GLY A 1 321 ? -6.248 14.063 10.665 1.00 89.81 321 GLY A O 1
ATOM 2483 N N . SER A 1 322 ? -4.092 13.579 10.262 1.00 85.06 322 SER A N 1
ATOM 2484 C CA . SER A 1 322 ? -3.676 14.926 9.836 1.00 85.06 322 SER A CA 1
ATOM 2485 C C . SER A 1 322 ? -4.540 15.546 8.718 1.00 85.06 322 SER A C 1
ATOM 2487 O O . SER A 1 322 ? -4.689 16.765 8.654 1.00 85.06 322 SER A O 1
ATOM 2489 N N . GLN A 1 323 ? -5.173 14.728 7.874 1.00 84.25 323 GLN A N 1
ATOM 2490 C CA . GLN A 1 323 ? -6.116 15.138 6.821 1.00 84.25 323 GLN A CA 1
ATOM 2491 C C . GLN A 1 323 ? -7.562 15.352 7.299 1.00 84.25 323 GLN A C 1
ATOM 2493 O O . GLN A 1 323 ? -8.383 15.897 6.557 1.00 84.25 323 GLN A O 1
ATOM 2498 N N . PHE A 1 324 ? -7.921 14.890 8.498 1.00 90.12 324 PHE A N 1
ATOM 2499 C CA . PHE A 1 324 ? -9.278 15.024 9.017 1.00 90.12 324 PHE A CA 1
ATOM 2500 C C . PHE A 1 324 ? -9.483 16.388 9.672 1.00 90.12 324 PHE A C 1
ATOM 2502 O O . PHE A 1 324 ? -8.612 16.938 10.337 1.00 90.12 324 PHE A O 1
ATOM 2509 N N . THR A 1 325 ? -10.674 16.953 9.478 1.00 90.38 325 THR A N 1
ATOM 2510 C CA . THR A 1 325 ? -11.033 18.253 10.057 1.00 90.38 325 THR A CA 1
ATOM 2511 C C . THR A 1 325 ? -11.674 18.068 11.430 1.00 90.38 325 THR A C 1
ATOM 2513 O O . THR A 1 325 ? -12.560 17.224 11.588 1.00 90.38 325 THR A O 1
ATOM 2516 N N . ASP A 1 326 ? -11.296 18.890 12.408 1.00 91.56 326 ASP A N 1
ATOM 2517 C CA . ASP A 1 326 ? -11.945 18.920 13.722 1.00 91.56 326 ASP A CA 1
ATOM 2518 C C . ASP A 1 326 ? -13.467 19.107 13.607 1.00 91.56 326 ASP A C 1
ATOM 2520 O O . ASP A 1 326 ? -13.975 19.926 12.837 1.00 91.56 326 ASP A O 1
ATOM 2524 N N . GLY A 1 327 ? -14.213 18.324 14.383 1.00 91.00 327 GLY A N 1
ATOM 2525 C CA . GLY A 1 327 ? -15.673 18.275 14.370 1.00 91.00 327 GLY A CA 1
ATOM 2526 C C . GLY A 1 327 ? -16.279 17.448 13.232 1.00 91.00 327 GLY A C 1
ATOM 2527 O O . GLY A 1 327 ? -17.496 17.247 13.227 1.00 91.00 327 GLY A O 1
ATOM 2528 N N . SER A 1 328 ? -15.481 16.948 12.281 1.00 93.25 328 SER A N 1
ATOM 2529 C CA . SER A 1 328 ? -15.973 16.019 11.258 1.00 93.25 328 SER A CA 1
ATOM 2530 C C . SER A 1 328 ? -16.273 14.639 11.852 1.00 93.25 328 SER A C 1
ATOM 2532 O O . SER A 1 328 ? -15.685 14.229 12.855 1.00 93.25 328 SER A O 1
ATOM 2534 N N . ILE A 1 329 ? -17.213 13.918 11.235 1.00 95.06 329 ILE A N 1
ATOM 2535 C CA . ILE A 1 329 ? -17.453 12.511 11.560 1.00 95.06 329 ILE A CA 1
ATOM 2536 C C . ILE A 1 329 ? -16.568 11.667 10.648 1.00 95.06 329 ILE A C 1
ATOM 2538 O O . ILE A 1 329 ? -16.735 11.702 9.430 1.00 95.06 329 ILE A O 1
ATOM 2542 N N . VAL A 1 330 ? -15.686 10.882 11.256 1.00 96.38 330 VAL A N 1
ATOM 2543 C CA . VAL A 1 330 ? -14.913 9.824 10.604 1.00 96.38 330 VAL A CA 1
ATOM 2544 C C . VAL A 1 330 ? -15.424 8.467 11.069 1.00 96.38 330 VAL A C 1
ATOM 2546 O O . VAL A 1 330 ? -16.096 8.350 12.094 1.00 96.38 330 VAL A O 1
ATOM 2549 N N . TYR A 1 331 ? -15.128 7.422 10.311 1.00 98.00 331 TYR A N 1
ATOM 2550 C CA . TYR A 1 331 ? -15.635 6.083 10.566 1.00 98.00 331 TYR A CA 1
ATOM 2551 C C . TYR A 1 331 ? -14.481 5.106 10.730 1.00 98.00 331 TYR A C 1
ATOM 2553 O O . TYR A 1 331 ? -13.668 4.949 9.820 1.00 98.00 331 TYR A O 1
ATOM 2561 N N . ALA A 1 332 ? -14.418 4.439 11.881 1.00 98.25 332 ALA A N 1
ATOM 2562 C CA . ALA A 1 332 ? -13.419 3.412 12.136 1.00 98.25 332 ALA A CA 1
ATOM 2563 C C . ALA A 1 332 ? -13.826 2.058 11.550 1.00 98.25 332 ALA A C 1
ATOM 2565 O O . ALA A 1 332 ? -14.979 1.614 11.651 1.00 98.25 332 ALA A O 1
ATOM 2566 N N . TYR A 1 333 ? -12.826 1.384 10.999 1.00 98.75 333 TYR A N 1
ATOM 2567 C CA . TYR A 1 333 ? -12.887 0.042 10.455 1.00 98.75 333 TYR A CA 1
ATOM 2568 C C . TYR A 1 333 ? -11.757 -0.803 11.031 1.00 98.75 333 TYR A C 1
ATOM 2570 O O . TYR A 1 333 ? -10.621 -0.346 11.152 1.00 98.75 333 TYR A O 1
ATOM 2578 N N . VAL A 1 334 ? -12.070 -2.051 11.359 1.00 98.69 334 VAL A N 1
ATOM 2579 C CA . VAL A 1 334 ? -11.094 -3.089 11.676 1.00 98.69 334 VAL A CA 1
ATOM 2580 C C . VAL A 1 334 ? -11.150 -4.108 10.553 1.00 98.69 334 VAL A C 1
ATOM 2582 O O . VAL A 1 334 ? -12.202 -4.688 10.288 1.00 98.69 334 VAL A O 1
ATOM 2585 N N . ILE A 1 335 ? -10.013 -4.304 9.897 1.00 98.19 335 ILE A N 1
ATOM 2586 C CA . ILE A 1 335 ? -9.778 -5.370 8.935 1.00 98.19 335 ILE A CA 1
ATOM 2587 C C . ILE A 1 335 ? -9.005 -6.457 9.685 1.00 98.19 335 ILE A C 1
ATOM 2589 O O . ILE A 1 335 ? -8.014 -6.144 10.345 1.00 98.19 335 ILE A O 1
ATOM 2593 N N . ASP A 1 336 ? -9.436 -7.713 9.605 1.00 97.19 336 ASP A N 1
ATOM 2594 C CA . ASP A 1 336 ? -8.725 -8.845 10.209 1.00 97.19 336 ASP A CA 1
ATOM 2595 C C . ASP A 1 336 ? -7.636 -9.427 9.282 1.00 97.19 336 ASP A C 1
ATOM 2597 O O . ASP A 1 336 ? -7.378 -8.933 8.181 1.00 97.19 336 ASP A O 1
ATOM 2601 N N . SER A 1 337 ? -6.961 -10.494 9.721 1.00 95.44 337 SER A N 1
ATOM 2602 C CA . SER A 1 337 ? -5.861 -11.109 8.961 1.00 95.44 337 SER A CA 1
ATOM 2603 C C . SER A 1 337 ? -6.312 -11.857 7.706 1.00 95.44 337 SER A C 1
ATOM 2605 O O . SER A 1 337 ? -5.528 -11.999 6.767 1.00 95.44 337 SER A O 1
ATOM 2607 N N . SER A 1 338 ? -7.572 -12.295 7.654 1.00 93.12 338 SER A N 1
ATOM 2608 C CA . SER A 1 338 ? -8.196 -12.834 6.441 1.00 93.12 338 SER A CA 1
ATOM 2609 C C . SER A 1 338 ? -8.617 -11.717 5.475 1.00 93.12 338 SER A C 1
ATOM 2611 O O . SER A 1 338 ? -8.790 -11.942 4.274 1.00 93.12 338 SER A O 1
ATOM 2613 N N . GLY A 1 339 ? -8.687 -10.488 5.986 1.00 94.38 339 GLY A N 1
ATOM 2614 C CA . GLY A 1 339 ? -9.112 -9.274 5.312 1.00 94.38 339 GLY A CA 1
ATOM 2615 C C . GLY A 1 339 ? -10.623 -9.089 5.269 1.00 94.38 339 GLY A C 1
ATOM 2616 O O . GLY A 1 339 ? -11.118 -8.369 4.400 1.00 94.38 339 GLY A O 1
ATOM 2617 N N . VAL A 1 340 ? -11.349 -9.734 6.183 1.00 95.88 340 VAL A N 1
ATOM 2618 C CA . VAL A 1 340 ? -12.749 -9.414 6.464 1.00 95.88 340 VAL A CA 1
ATOM 2619 C C . VAL A 1 340 ? -12.793 -8.140 7.311 1.00 95.88 340 VAL A C 1
ATOM 2621 O O . VAL A 1 340 ? -11.903 -7.872 8.116 1.00 95.88 340 VAL A O 1
ATOM 2624 N N . VAL A 1 341 ? -13.819 -7.319 7.095 1.00 97.31 341 VAL A N 1
ATOM 2625 C CA . VAL A 1 341 ? -13.960 -5.979 7.676 1.00 97.31 341 VAL A CA 1
ATOM 2626 C C . VAL A 1 341 ? -15.395 -5.739 8.128 1.00 97.31 341 VAL A C 1
ATOM 2628 O O . VAL A 1 341 ? -16.334 -6.261 7.519 1.00 97.31 341 VAL A O 1
ATOM 2631 N N . ASN A 1 342 ? -15.592 -4.930 9.171 1.00 97.94 342 ASN A N 1
ATOM 2632 C CA . ASN A 1 342 ? -16.925 -4.437 9.516 1.00 97.94 342 ASN A CA 1
ATOM 2633 C C . ASN A 1 342 ? -17.516 -3.645 8.337 1.00 97.94 342 ASN A C 1
ATOM 2635 O O . ASN A 1 342 ? -16.968 -2.635 7.911 1.00 97.94 342 ASN A O 1
ATOM 2639 N N . SER A 1 343 ? -18.662 -4.076 7.803 1.00 96.44 343 SER A N 1
ATOM 2640 C CA . SER A 1 343 ? -19.256 -3.440 6.616 1.00 96.44 343 SER A CA 1
ATOM 2641 C C . SER A 1 343 ? -19.738 -2.009 6.868 1.00 96.44 343 SER A C 1
ATOM 2643 O O . SER A 1 343 ? -19.761 -1.196 5.944 1.00 96.44 343 SER A O 1
ATOM 2645 N N . SER A 1 344 ? -20.132 -1.722 8.109 1.00 97.81 344 SER A N 1
ATOM 2646 C CA . SER A 1 344 ? -20.553 -0.403 8.577 1.00 97.81 344 SER A CA 1
ATOM 2647 C C . SER A 1 344 ? -19.507 0.129 9.545 1.00 97.81 344 SER A C 1
ATOM 2649 O O . SER A 1 344 ? -19.165 -0.552 10.516 1.00 97.81 344 SER A O 1
ATOM 2651 N N . GLY A 1 345 ? -19.001 1.328 9.283 1.00 97.88 345 GLY A N 1
ATOM 2652 C CA . GLY A 1 345 ? -17.982 1.952 10.114 1.00 97.88 345 GLY A CA 1
ATOM 2653 C C . GLY A 1 345 ? -18.536 2.459 11.446 1.00 97.88 345 GLY A C 1
ATOM 2654 O O . GLY A 1 345 ? -19.697 2.866 11.535 1.00 97.88 345 GLY A O 1
ATOM 2655 N N . PHE A 1 346 ? -17.705 2.444 12.488 1.00 98.12 346 PHE A N 1
ATOM 2656 C CA . PHE A 1 346 ? -18.059 3.014 13.789 1.00 98.12 346 PHE A CA 1
ATOM 2657 C C . PHE A 1 346 ? -17.853 4.536 13.750 1.00 98.12 346 PHE A C 1
ATOM 2659 O O . PHE A 1 346 ? -16.722 4.961 13.515 1.00 98.12 346 PHE A O 1
ATOM 2666 N N . PRO A 1 347 ? -18.899 5.361 13.940 1.00 97.38 347 PRO A N 1
ATOM 2667 C CA . PRO A 1 347 ? -18.787 6.810 13.820 1.00 97.38 347 PRO A CA 1
ATOM 2668 C C . PRO A 1 347 ? -18.011 7.409 14.995 1.00 97.38 347 PRO A C 1
ATOM 2670 O O . PRO A 1 347 ? -18.256 7.078 16.154 1.00 97.38 347 PRO A O 1
ATOM 2673 N N . ILE A 1 348 ? -17.109 8.333 14.688 1.00 94.81 348 ILE A N 1
ATOM 2674 C CA . ILE A 1 348 ? -16.251 9.035 15.637 1.00 94.81 348 ILE A CA 1
ATOM 2675 C C . ILE A 1 348 ? -16.228 10.511 15.252 1.00 94.81 348 ILE A C 1
ATOM 2677 O O . ILE A 1 348 ? -16.074 10.840 14.080 1.00 94.81 348 ILE A O 1
ATOM 2681 N N . VAL A 1 349 ? -16.359 11.407 16.228 1.00 93.75 349 VAL A N 1
ATOM 2682 C CA . VAL A 1 349 ? -16.143 12.841 15.999 1.00 93.75 349 VAL A CA 1
ATOM 2683 C C . VAL A 1 349 ? -14.655 13.134 16.166 1.00 93.75 349 VAL A C 1
ATOM 2685 O O . VAL A 1 349 ? -14.124 13.001 17.269 1.00 93.75 349 VAL A O 1
ATOM 2688 N N . PHE A 1 350 ? -13.986 13.511 15.079 1.00 93.19 350 PHE A N 1
ATOM 2689 C CA . PHE A 1 350 ? -12.579 13.910 15.102 1.00 93.19 350 PHE A CA 1
ATOM 2690 C C . PHE A 1 350 ? -12.417 15.266 15.802 1.00 93.19 350 PHE A C 1
ATOM 2692 O O . PHE A 1 350 ? -13.328 16.093 15.767 1.00 93.19 350 PHE A O 1
ATOM 2699 N N . GLY A 1 351 ? -11.290 15.513 16.464 1.00 87.00 351 GLY A N 1
ATOM 2700 C CA . GLY A 1 351 ? -11.048 16.771 17.179 1.00 87.00 351 GLY A CA 1
ATOM 2701 C C . GLY A 1 351 ? -11.683 16.847 18.570 1.00 87.00 351 GLY A C 1
ATOM 2702 O O . GLY A 1 351 ? -11.438 17.800 19.307 1.00 87.00 351 GLY A O 1
ATOM 2703 N N . ASN A 1 352 ? -12.499 15.863 18.965 1.00 75.06 352 ASN A N 1
ATOM 2704 C CA . ASN A 1 352 ? -13.115 15.873 20.285 1.00 75.06 352 ASN A CA 1
ATOM 2705 C C . ASN A 1 352 ? -12.142 15.281 21.316 1.00 75.06 352 ASN A C 1
ATOM 2707 O O . ASN A 1 352 ? -11.830 14.086 21.292 1.00 75.06 352 ASN A O 1
ATOM 2711 N N . SER A 1 353 ? -11.661 16.113 22.243 1.00 56.19 353 SER A N 1
ATOM 2712 C CA . SER A 1 353 ? -11.123 15.622 23.512 1.00 56.19 353 SER A CA 1
ATOM 2713 C C . SER A 1 353 ? -12.244 14.874 24.209 1.00 56.19 353 SER A C 1
ATOM 2715 O O . SER A 1 353 ? -13.313 15.449 24.388 1.00 56.19 353 SER A O 1
ATOM 2717 N N . GLY A 1 354 ? -12.028 13.610 24.569 1.00 53.88 354 GLY A N 1
ATOM 2718 C CA . GLY A 1 354 ? -13.020 12.759 25.232 1.00 53.88 354 GLY A CA 1
ATOM 2719 C C . GLY A 1 354 ? -13.389 13.213 26.650 1.00 53.88 354 GLY A C 1
ATOM 2720 O O . GLY A 1 354 ? -13.420 12.391 27.561 1.00 53.88 354 GLY A O 1
ATOM 2721 N N . GLU A 1 355 ? -13.649 14.501 26.868 1.00 44.03 355 GLU A N 1
ATOM 2722 C CA . GLU A 1 355 ? -14.421 14.941 28.014 1.00 44.03 355 GLU A CA 1
ATOM 2723 C C . GLU A 1 355 ? -15.839 14.412 27.811 1.00 44.03 355 GLU A C 1
ATOM 2725 O O . GLU A 1 355 ? -16.566 14.822 26.904 1.00 44.03 355 GLU A O 1
ATOM 2730 N N . GLU A 1 356 ? -16.211 13.440 28.645 1.00 46.09 356 GLU A N 1
ATOM 2731 C CA . GLU A 1 356 ? -17.609 13.116 28.883 1.00 46.09 356 GLU A CA 1
ATOM 2732 C C . GLU A 1 356 ? -18.393 14.423 29.055 1.00 46.09 356 GLU A C 1
ATOM 2734 O O . GLU A 1 356 ? -17.912 15.372 29.683 1.00 46.09 356 GLU A O 1
ATOM 2739 N N . ASP A 1 357 ? -19.611 14.467 28.517 1.00 50.88 357 ASP A N 1
ATOM 2740 C CA . ASP A 1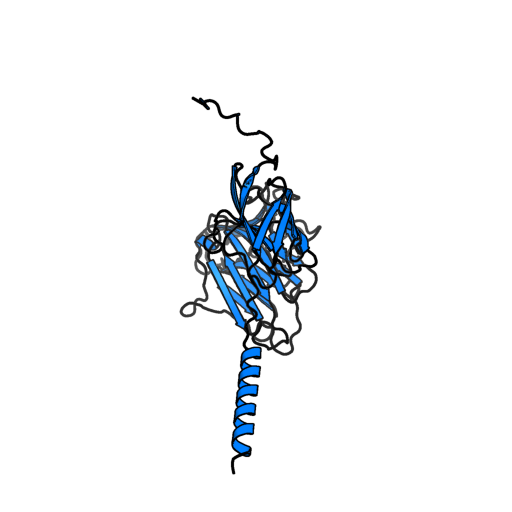 357 ? -20.583 15.503 28.845 1.00 50.88 357 ASP A CA 1
ATOM 2741 C C . ASP A 1 357 ? -20.829 15.488 30.366 1.00 50.88 357 ASP A C 1
ATOM 2743 O O . ASP A 1 357 ? -21.673 14.763 30.892 1.00 50.88 357 ASP A O 1
ATOM 2747 N N . THR A 1 358 ? -20.024 16.261 31.093 1.00 45.56 358 THR A N 1
ATOM 2748 C CA . THR A 1 358 ? -20.157 16.484 32.535 1.00 45.56 358 THR A CA 1
ATOM 2749 C C . THR A 1 358 ? -21.150 17.597 32.831 1.00 45.56 358 THR A C 1
ATOM 2751 O O . THR A 1 358 ? -21.373 17.901 34.003 1.00 45.56 358 THR A O 1
ATOM 2754 N N . THR A 1 359 ? -21.757 18.210 31.807 1.00 49.22 359 THR A N 1
ATOM 2755 C CA . THR A 1 359 ? -22.795 19.217 31.986 1.00 49.22 359 THR A CA 1
ATOM 2756 C C . THR A 1 359 ? -24.154 18.536 32.112 1.00 49.22 359 THR A C 1
ATOM 2758 O O . THR A 1 359 ? -24.724 18.090 31.120 1.00 49.22 359 THR A O 1
ATOM 2761 N N . PRO A 1 360 ? -24.741 18.456 33.324 1.00 60.66 360 PRO A N 1
ATOM 2762 C CA . PRO A 1 360 ? -26.072 17.893 33.464 1.00 60.66 360 PRO A CA 1
ATOM 2763 C C . PRO A 1 360 ? -27.060 18.746 32.657 1.00 60.66 360 PRO A C 1
ATOM 2765 O O . PRO A 1 360 ? -26.917 19.977 32.636 1.00 60.66 360 PRO A O 1
ATOM 2768 N N . PRO A 1 361 ? -28.094 18.144 32.043 1.00 74.69 361 PRO A N 1
ATOM 2769 C CA . PRO A 1 361 ? -29.139 18.916 31.391 1.00 74.69 361 PRO A CA 1
ATOM 2770 C C . PRO A 1 361 ? -29.726 19.922 32.383 1.00 74.69 361 PRO A C 1
ATOM 2772 O O . PRO A 1 361 ? -29.928 19.611 33.561 1.00 74.69 361 PRO A O 1
ATOM 2775 N N . ALA A 1 362 ? -29.997 21.139 31.908 1.00 73.75 362 ALA A N 1
ATOM 2776 C CA . ALA A 1 362 ? -30.618 22.164 32.733 1.00 73.75 362 ALA A CA 1
ATOM 2777 C C . ALA A 1 362 ? -31.907 21.616 33.368 1.00 73.75 362 ALA A C 1
ATOM 2779 O O . ALA A 1 362 ? -32.723 20.989 32.685 1.00 73.75 362 ALA A O 1
ATOM 2780 N N . SER A 1 363 ? -32.090 21.856 34.672 1.00 73.50 363 SER A N 1
ATOM 2781 C CA . SER A 1 363 ? -33.300 21.448 35.387 1.00 73.50 363 SER A CA 1
ATOM 2782 C C . SER A 1 363 ? -34.545 21.889 34.607 1.00 73.50 363 SER A C 1
ATOM 2784 O O . SER A 1 363 ? -34.625 23.064 34.228 1.00 73.50 363 SER A O 1
ATOM 2786 N N . PRO A 1 364 ? -35.530 20.999 34.377 1.00 73.88 364 PRO A N 1
ATOM 2787 C CA . PRO A 1 364 ? -36.752 21.371 33.683 1.00 73.88 364 PRO A CA 1
ATOM 2788 C C . PRO A 1 364 ? -37.409 22.561 34.383 1.00 73.88 364 PRO A C 1
ATOM 2790 O O . PRO A 1 364 ? -37.696 22.512 35.579 1.00 73.88 364 PRO A O 1
ATOM 2793 N N . SER A 1 365 ? -37.663 23.631 33.635 1.00 75.75 365 SER A N 1
ATOM 2794 C CA . SER A 1 365 ? -38.498 24.738 34.095 1.00 75.75 365 SER A CA 1
ATOM 2795 C C . SER A 1 365 ? -39.862 24.628 33.418 1.00 75.75 365 SER A C 1
ATOM 2797 O O . SER A 1 365 ? -39.948 24.381 32.218 1.00 75.75 365 SER A O 1
ATOM 2799 N N . GLY A 1 366 ? -40.938 24.749 34.203 1.00 67.12 366 GLY A N 1
ATOM 2800 C CA . GLY A 1 366 ? -42.315 24.701 33.693 1.00 67.12 366 GLY A CA 1
ATOM 2801 C C . GLY A 1 366 ? -43.199 23.562 34.209 1.00 67.12 366 GLY A C 1
ATOM 2802 O O . GLY A 1 366 ? -44.326 23.431 33.733 1.00 67.12 366 GLY A O 1
ATOM 2803 N N . LEU A 1 367 ? -42.760 22.762 35.190 1.00 68.56 367 LEU A N 1
ATOM 2804 C CA . LEU A 1 367 ? -43.660 21.817 35.861 1.00 68.56 367 LEU A CA 1
ATOM 2805 C C . LEU A 1 367 ? -44.624 22.581 36.787 1.00 68.56 367 LEU A C 1
ATOM 2807 O O . LEU A 1 367 ? -44.312 22.847 37.945 1.00 68.56 367 LEU A O 1
ATOM 2811 N N . ASN A 1 368 ? -45.802 22.927 36.271 1.00 66.19 368 ASN A N 1
ATOM 2812 C CA . ASN A 1 368 ? -46.938 23.323 37.096 1.00 66.19 368 ASN A CA 1
ATOM 2813 C C . ASN A 1 368 ? -47.704 22.062 37.495 1.00 66.19 368 ASN A C 1
ATOM 2815 O O . ASN A 1 368 ? -48.385 21.457 36.669 1.00 66.19 368 ASN A O 1
ATOM 2819 N N . ILE A 1 369 ? -47.582 21.668 38.760 1.00 63.16 369 ILE A N 1
ATOM 2820 C CA . ILE A 1 369 ? -48.464 20.670 39.361 1.00 63.16 369 ILE A CA 1
ATOM 2821 C C . ILE A 1 369 ? -49.690 21.441 39.857 1.00 63.16 369 ILE A C 1
ATOM 2823 O O . ILE A 1 369 ? -49.600 22.155 40.856 1.00 63.16 369 ILE A O 1
ATOM 2827 N N . SER A 1 370 ? -50.789 21.370 39.106 1.00 65.94 370 SER A N 1
ATOM 2828 C CA . SER A 1 370 ? -52.102 21.885 39.518 1.00 65.94 370 SER A CA 1
ATOM 2829 C C . SER A 1 370 ? -52.891 20.838 40.284 1.00 65.94 370 SER A C 1
ATOM 2831 O O . SER A 1 370 ? -52.940 19.698 39.762 1.00 65.94 370 SER A O 1
#

pLDDT: mean 87.42, std 14.92, range [42.62, 98.81]